Protein AF-A0A0K2U1P2-F1 (afdb_monomer)

Secondary structure (DSSP, 8-state):
----TT---HHHHHHHHHHHHHHHHHHHHHHHHHHHHHHIIIIIIHHH---TTS-HHHHHHHHHHHHHHHHHHHHHHHHHHH---HHHHHHHHHHHHHHHHHHHHHHHHHHHS---SS-TTSTHHHHHHGGGHHHHHHHHHHHHHHHHHHHHHHHHHHHHHHTTS----------------------HHHHHHHHHHHHHHHHHHHHHHIIIIIHHHHHHHHHHHHSSPPPHHHHHHHHHHHHHHHHHHHHHHHHHT--TTHHHHHHHHHHHHHHHHHHHHHHHHHHHHS--HHHHHHHHHHHHHHHHHHHHHHHHHHHHHHTT-S----S----------

Radius of gyration: 26.61 Å; Cα contacts (8 Å, |Δi|>4): 276; chains: 1; bounding box: 78×47×89 Å

Nearest PDB structures (foldseek):
  8wdf-assembly1_A  TM=3.004E-01  e=7.371E+00  Pseudomonas aeruginosa PAO1

Mean predicted aligned error: 13.09 Å

pLDDT: mean 72.76, std 15.82, range [27.06, 92.69]

Organism: Lepeophtheirus salmonis (NCBI:txid72036)

Sequence (341 aa):
MKKCCFCLTLINGVRSIGAILFTLTLTIFVFYLVFIEYVRLRVLENLYGIIPCSQPRIDIIIDSLFEYSLLANTLLLIVCTTGCTRWLLVPWLTIYALDILTLIAISMYLFIFPMPLISENRMEHSLLRGIGLIPLLLAVALTYCWMVVRALYTEMNESGTNDNAPSASMGPVSTNNNSPKICCPLKLRMGVQILGGILTIVSLNLLIAHYLKLDDVIADKYERLFGEKPAARIQVMISSSIVLCIFVNILVIFGGSGGRWRRALLLPWLIVYGFIIMGAIGAHQWFTTLCWVEEKVYGLVCLITGFLGLVLWTLVWLVAAEASEKPKLLIARNPLGFQRL

Structure (mmCIF, N/CA/C/O backbone):
data_AF-A0A0K2U1P2-F1
#
_entry.id   AF-A0A0K2U1P2-F1
#
loop_
_atom_site.group_PDB
_atom_site.id
_atom_site.type_symbol
_atom_site.label_atom_id
_atom_site.label_alt_id
_atom_site.label_comp_id
_atom_site.label_asym_id
_atom_site.label_entity_id
_atom_site.label_seq_id
_atom_site.pdbx_PDB_ins_code
_atom_site.Cartn_x
_atom_site.Cartn_y
_atom_site.Cartn_z
_atom_site.occupancy
_atom_site.B_iso_or_equiv
_atom_site.auth_seq_id
_atom_site.auth_comp_id
_atom_site.auth_asym_id
_atom_site.auth_atom_id
_atom_site.pdbx_PDB_model_num
ATOM 1 N N . MET A 1 1 ? 47.251 1.526 6.355 1.00 33.31 1 MET A N 1
ATOM 2 C CA . MET A 1 1 ? 45.905 1.819 5.809 1.00 33.31 1 MET A CA 1
ATOM 3 C C . MET A 1 1 ? 44.883 1.681 6.931 1.00 33.31 1 MET A C 1
ATOM 5 O O . MET A 1 1 ? 44.637 0.567 7.378 1.00 33.31 1 MET A O 1
ATOM 9 N N . LYS A 1 2 ? 44.346 2.795 7.449 1.00 27.06 2 LYS A N 1
ATOM 10 C CA . LYS A 1 2 ? 43.240 2.761 8.419 1.00 27.06 2 LYS A CA 1
ATOM 11 C C . LYS A 1 2 ? 41.989 2.299 7.668 1.00 27.06 2 LYS A C 1
ATOM 13 O O . LYS A 1 2 ? 41.510 3.005 6.789 1.00 27.06 2 LYS A O 1
ATOM 18 N N . LYS A 1 3 ? 41.508 1.090 7.961 1.00 28.39 3 LYS A N 1
ATOM 19 C CA . LYS A 1 3 ? 40.198 0.626 7.497 1.00 28.39 3 LYS A CA 1
ATOM 20 C C . LYS A 1 3 ? 39.153 1.519 8.171 1.00 28.39 3 LYS A C 1
ATOM 22 O O . LYS A 1 3 ? 38.962 1.404 9.378 1.00 28.39 3 LYS A O 1
ATOM 27 N N . CYS A 1 4 ? 38.509 2.413 7.423 1.00 33.31 4 CYS A N 1
ATOM 28 C CA . CYS A 1 4 ? 37.260 3.040 7.858 1.00 33.31 4 CYS A CA 1
ATOM 29 C C . CYS A 1 4 ? 36.180 1.950 7.912 1.00 33.31 4 CYS A C 1
ATOM 31 O O . CYS A 1 4 ? 35.404 1.768 6.977 1.00 33.31 4 CYS A O 1
ATOM 33 N N . CYS A 1 5 ? 36.181 1.158 8.983 1.00 32.28 5 CYS A N 1
ATOM 34 C CA . CYS A 1 5 ? 35.052 0.318 9.343 1.00 32.28 5 CYS A CA 1
ATOM 35 C C . CYS A 1 5 ? 33.889 1.248 9.728 1.00 32.28 5 CYS A C 1
ATOM 37 O O . CYS A 1 5 ? 34.094 2.163 10.516 1.00 32.28 5 CYS A O 1
ATOM 39 N N . PHE A 1 6 ? 32.693 0.992 9.189 1.00 34.53 6 PHE A N 1
ATOM 40 C CA . PHE A 1 6 ? 31.403 1.629 9.528 1.00 34.53 6 PHE A CA 1
ATOM 41 C C . PHE A 1 6 ? 30.951 2.916 8.816 1.00 34.53 6 PHE A C 1
ATOM 43 O O . PHE A 1 6 ? 29.940 3.486 9.220 1.00 34.53 6 PHE A O 1
ATOM 50 N N . CYS A 1 7 ? 31.528 3.322 7.682 1.00 40.62 7 CYS A N 1
ATOM 51 C CA . CYS A 1 7 ? 30.773 4.207 6.780 1.00 40.62 7 CYS A CA 1
ATOM 52 C C . CYS A 1 7 ? 29.726 3.371 6.030 1.00 40.62 7 CYS A C 1
ATOM 54 O O . CYS A 1 7 ? 29.990 2.825 4.958 1.00 40.62 7 CYS A O 1
ATOM 56 N N . LEU A 1 8 ? 28.544 3.214 6.631 1.00 49.75 8 LEU A N 1
ATOM 57 C CA . LEU A 1 8 ? 27.381 2.672 5.942 1.00 49.75 8 LEU A CA 1
ATOM 58 C C . LEU A 1 8 ? 27.134 3.563 4.713 1.00 49.75 8 LEU A C 1
ATOM 60 O O . LEU A 1 8 ? 26.886 4.756 4.855 1.00 49.75 8 LEU A O 1
ATOM 64 N N . THR A 1 9 ? 27.260 3.016 3.502 1.00 67.31 9 THR A N 1
ATOM 65 C CA . THR A 1 9 ? 26.982 3.782 2.2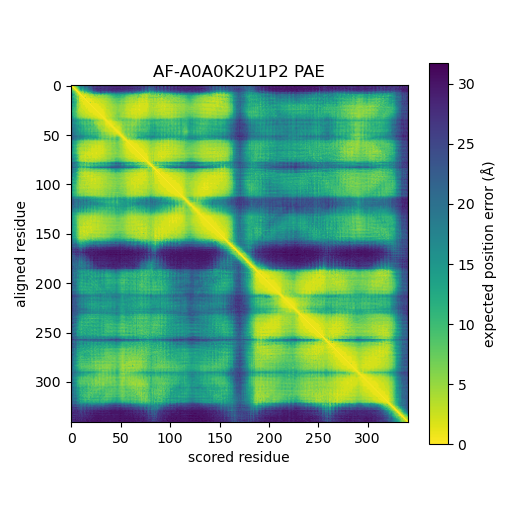76 1.00 67.31 9 THR A CA 1
ATOM 66 C C . THR A 1 9 ? 25.559 4.334 2.347 1.00 67.31 9 THR A C 1
ATOM 68 O O . THR A 1 9 ? 24.673 3.592 2.772 1.00 67.31 9 THR A O 1
ATOM 71 N N . LEU A 1 10 ? 25.319 5.571 1.904 1.00 67.31 10 LEU A N 1
ATOM 72 C CA . LEU A 1 10 ? 24.027 6.258 2.051 1.00 67.31 10 LEU A CA 1
ATOM 73 C C . LEU A 1 10 ? 22.833 5.405 1.570 1.00 67.31 10 LEU A C 1
ATOM 75 O O . LEU A 1 10 ? 21.817 5.323 2.250 1.00 67.31 10 LEU A O 1
ATOM 79 N N . ILE A 1 11 ? 23.014 4.640 0.488 1.00 69.88 11 ILE A N 1
ATOM 80 C CA . ILE A 1 11 ? 22.047 3.652 -0.030 1.00 69.88 11 ILE A CA 1
ATOM 81 C C . ILE A 1 11 ? 21.701 2.562 1.001 1.00 69.88 11 ILE A C 1
ATOM 83 O O . ILE A 1 11 ? 20.534 2.241 1.213 1.00 69.88 11 ILE A O 1
ATOM 87 N N . ASN A 1 12 ? 22.709 1.992 1.664 1.00 70.69 12 ASN A N 1
ATOM 88 C CA . ASN A 1 12 ? 22.506 0.990 2.712 1.00 70.69 12 ASN A CA 1
ATOM 89 C C . ASN A 1 12 ? 21.842 1.610 3.949 1.00 70.69 12 ASN A C 1
ATOM 91 O O . ASN A 1 12 ? 21.051 0.932 4.596 1.00 70.69 12 ASN A O 1
ATOM 95 N N . GLY A 1 13 ? 22.125 2.883 4.253 1.00 74.69 13 GLY A N 1
ATOM 96 C CA . GLY A 1 13 ? 21.445 3.638 5.312 1.00 74.69 13 GLY A CA 1
ATOM 97 C C . GLY A 1 13 ? 19.966 3.819 5.039 1.00 74.69 13 GLY A C 1
ATOM 98 O O . GLY A 1 13 ? 19.142 3.435 5.863 1.00 74.69 13 GLY A O 1
ATOM 99 N N . VAL A 1 14 ? 19.626 4.302 3.847 1.00 76.31 14 VAL A N 1
ATOM 100 C CA . VAL A 1 14 ? 18.237 4.470 3.411 1.00 76.31 14 VAL A CA 1
ATOM 101 C C . VAL A 1 14 ? 17.489 3.136 3.381 1.00 76.31 14 VAL A C 1
ATOM 103 O O . VAL A 1 14 ? 16.357 3.055 3.853 1.00 76.31 14 VAL A O 1
ATOM 106 N N . ARG A 1 15 ? 18.136 2.050 2.942 1.00 77.69 15 ARG A N 1
ATOM 107 C CA . ARG A 1 15 ? 17.532 0.712 2.982 1.00 77.69 15 ARG A CA 1
ATOM 108 C C . ARG A 1 15 ? 17.249 0.239 4.409 1.00 77.69 15 ARG A C 1
ATOM 110 O O . ARG A 1 15 ? 16.180 -0.307 4.665 1.00 77.69 15 ARG A O 1
ATOM 117 N N . SER A 1 16 ? 18.193 0.430 5.329 1.00 79.50 16 SER A N 1
ATOM 118 C CA . SER A 1 16 ? 18.000 0.070 6.738 1.00 79.50 16 SER A CA 1
ATOM 119 C C . SER A 1 16 ? 16.887 0.895 7.381 1.00 79.50 16 SER A C 1
ATOM 121 O O . SER A 1 16 ? 16.078 0.334 8.112 1.00 79.50 16 SER A O 1
ATOM 123 N N . ILE A 1 17 ? 16.798 2.192 7.059 1.00 83.81 17 ILE A N 1
ATOM 124 C CA . ILE A 1 17 ? 15.687 3.058 7.476 1.00 83.81 17 ILE A CA 1
ATOM 125 C C . ILE A 1 17 ? 14.359 2.475 6.981 1.00 83.81 17 ILE A C 1
ATOM 127 O O . ILE A 1 17 ? 13.463 2.258 7.790 1.00 83.81 17 ILE A O 1
ATOM 131 N N . GLY A 1 18 ? 14.257 2.131 5.693 1.00 82.12 18 GLY A N 1
ATOM 132 C CA . GLY A 1 18 ? 13.058 1.504 5.132 1.00 82.12 18 GLY A CA 1
ATOM 133 C C . GLY A 1 18 ? 12.685 0.183 5.805 1.00 82.12 18 GLY A C 1
ATOM 134 O O . GLY A 1 18 ? 11.520 -0.027 6.113 1.00 82.12 18 GLY A O 1
ATOM 135 N N . ALA A 1 19 ? 13.657 -0.686 6.096 1.00 81.25 19 ALA A N 1
ATOM 136 C CA . ALA A 1 19 ? 13.415 -1.966 6.771 1.00 81.25 19 ALA A CA 1
ATOM 137 C C . ALA A 1 19 ? 12.890 -1.790 8.201 1.00 81.25 19 ALA A C 1
ATOM 139 O O . ALA A 1 19 ? 11.922 -2.441 8.603 1.00 81.25 19 ALA A O 1
ATOM 140 N N . ILE A 1 20 ? 13.536 -0.907 8.967 1.00 83.75 20 ILE A N 1
ATOM 141 C CA . ILE A 1 20 ? 13.176 -0.629 10.358 1.00 83.75 20 ILE A CA 1
ATOM 142 C C . ILE A 1 20 ? 11.790 0.004 10.407 1.00 83.75 20 ILE A C 1
ATOM 144 O O . ILE A 1 20 ? 10.934 -0.472 11.149 1.00 83.75 20 ILE A O 1
ATOM 148 N N . LEU A 1 21 ? 11.552 1.029 9.587 1.00 87.06 21 LEU A N 1
ATOM 149 C CA . LEU A 1 21 ? 10.268 1.716 9.549 1.00 87.06 21 LEU A CA 1
ATOM 150 C C . LEU A 1 21 ? 9.154 0.814 9.021 1.00 87.06 21 LEU A C 1
ATOM 152 O O . LEU A 1 21 ? 8.089 0.806 9.617 1.00 87.06 21 LEU A O 1
ATOM 156 N N . PHE A 1 22 ? 9.400 -0.025 8.008 1.00 86.00 22 PHE A N 1
ATOM 157 C CA . PHE A 1 22 ? 8.422 -1.024 7.567 1.00 86.00 22 PHE A CA 1
ATOM 158 C C . PHE A 1 22 ? 8.000 -1.938 8.720 1.00 86.00 22 PHE A C 1
ATOM 160 O O . PHE A 1 22 ? 6.813 -2.102 8.987 1.00 86.00 22 PHE A O 1
ATOM 167 N N . THR A 1 23 ? 8.979 -2.507 9.426 1.00 81.88 23 THR A N 1
ATOM 168 C CA . THR A 1 23 ? 8.727 -3.450 10.523 1.00 81.88 23 THR A CA 1
ATOM 169 C C . THR A 1 23 ? 8.000 -2.766 11.679 1.00 81.88 23 THR A C 1
ATOM 171 O O . THR A 1 23 ? 7.050 -3.324 12.229 1.00 81.88 23 THR A O 1
ATOM 174 N N . LEU A 1 24 ? 8.412 -1.544 12.024 1.00 85.06 24 LEU A N 1
ATOM 175 C CA . LEU A 1 24 ? 7.789 -0.742 13.071 1.00 85.06 24 LEU A CA 1
ATOM 176 C C . LEU A 1 24 ? 6.343 -0.388 12.707 1.00 85.06 24 LEU A C 1
ATOM 178 O O . LEU A 1 24 ? 5.440 -0.677 13.486 1.00 85.06 24 LEU A O 1
ATOM 182 N N . THR A 1 25 ? 6.113 0.179 11.520 1.00 87.31 25 THR A N 1
ATOM 183 C CA . THR A 1 25 ? 4.780 0.554 11.033 1.00 87.31 25 THR A CA 1
ATOM 184 C C . THR A 1 25 ? 3.868 -0.666 10.955 1.00 87.31 25 THR A C 1
ATOM 186 O O . THR A 1 25 ? 2.740 -0.590 11.427 1.00 87.31 25 THR A O 1
ATOM 189 N N . LEU A 1 26 ? 4.351 -1.810 10.455 1.00 84.81 26 LEU A N 1
ATOM 190 C CA . LEU A 1 26 ? 3.562 -3.043 10.385 1.00 84.81 26 LEU A CA 1
ATOM 191 C C . LEU A 1 26 ? 3.183 -3.546 11.777 1.00 84.81 26 LEU A C 1
ATOM 193 O O . LEU A 1 26 ? 2.034 -3.906 12.010 1.00 84.81 26 LEU A O 1
ATOM 197 N N . THR A 1 27 ? 4.136 -3.544 12.709 1.00 81.69 27 THR A N 1
ATOM 198 C CA . THR A 1 27 ? 3.895 -3.993 14.086 1.00 81.69 27 THR A CA 1
ATOM 199 C C . THR A 1 27 ? 2.876 -3.095 14.779 1.00 81.69 27 THR A C 1
ATOM 201 O O . THR A 1 27 ? 1.941 -3.601 15.394 1.00 81.69 27 THR A O 1
ATOM 204 N N . ILE A 1 28 ? 3.021 -1.771 14.650 1.00 84.62 28 ILE A N 1
ATOM 205 C CA . ILE A 1 28 ? 2.074 -0.808 15.224 1.00 84.62 28 ILE A CA 1
ATOM 206 C C . ILE A 1 28 ? 0.705 -0.952 14.562 1.00 84.62 28 ILE A C 1
ATOM 208 O O . ILE A 1 28 ? -0.292 -0.914 15.268 1.00 84.62 28 ILE A O 1
ATOM 212 N N . PHE A 1 29 ? 0.638 -1.161 13.247 1.00 84.88 29 PHE A N 1
ATOM 213 C CA . PHE A 1 29 ? -0.626 -1.313 12.535 1.00 84.88 29 PHE A CA 1
ATOM 214 C C . PHE A 1 29 ? -1.366 -2.599 12.922 1.00 84.88 29 PHE A C 1
ATOM 216 O O . PHE A 1 29 ? -2.556 -2.565 13.214 1.00 84.88 29 PHE A O 1
ATOM 223 N N . VAL A 1 30 ? -0.663 -3.732 13.019 1.00 80.75 30 VAL A N 1
ATOM 224 C CA . VAL A 1 30 ? -1.249 -4.988 13.517 1.00 80.75 30 VAL A CA 1
ATOM 225 C C . VAL A 1 30 ? -1.693 -4.832 14.970 1.00 80.75 30 VAL A C 1
ATOM 227 O O . VAL A 1 30 ? -2.793 -5.252 15.325 1.00 80.75 30 VAL A O 1
ATOM 230 N N . PHE A 1 31 ? -0.871 -4.198 15.810 1.00 81.50 31 PHE A N 1
ATOM 231 C CA . PHE A 1 31 ? -1.239 -3.913 17.194 1.00 81.50 31 PHE A CA 1
ATOM 232 C C . PHE A 1 31 ? -2.474 -3.009 17.267 1.00 81.50 31 PHE A C 1
ATOM 234 O O . PHE A 1 31 ? -3.385 -3.298 18.034 1.00 81.50 31 PHE A O 1
ATOM 241 N N . TYR A 1 32 ? -2.537 -1.963 16.442 1.00 81.75 32 TYR A N 1
ATOM 242 C CA . TYR A 1 32 ? -3.692 -1.083 16.303 1.00 81.75 32 TYR A CA 1
ATOM 243 C C . TYR A 1 32 ? -4.936 -1.896 15.939 1.00 81.75 32 TYR A C 1
ATOM 245 O O . TYR A 1 32 ? -5.887 -1.877 16.706 1.00 81.75 32 TYR A O 1
ATOM 253 N N . LEU A 1 33 ? -4.911 -2.695 14.870 1.00 75.81 33 LEU A N 1
ATOM 254 C CA . LEU A 1 33 ? -6.071 -3.487 14.447 1.00 75.81 33 LEU A CA 1
ATOM 255 C C . LEU A 1 33 ? -6.553 -4.473 15.523 1.00 75.81 33 LEU A C 1
ATOM 257 O O . LEU A 1 33 ? -7.755 -4.619 15.717 1.00 75.81 33 LEU A O 1
ATOM 261 N N . VAL A 1 34 ? -5.635 -5.131 16.238 1.00 75.12 34 VAL A N 1
ATOM 262 C CA . VAL A 1 34 ? -5.984 -6.150 17.244 1.00 75.12 34 VAL A CA 1
ATOM 263 C C . VAL A 1 34 ? -6.433 -5.529 18.570 1.00 75.12 34 VAL A C 1
ATOM 265 O O . VAL A 1 34 ? -7.406 -5.978 19.172 1.00 75.12 34 VAL A O 1
ATOM 268 N N . PHE A 1 35 ? -5.731 -4.507 19.061 1.00 74.69 35 PHE A N 1
ATOM 269 C CA . PHE A 1 35 ? -5.983 -3.941 20.389 1.00 74.69 35 PHE A CA 1
ATOM 270 C C . PHE A 1 35 ? -6.984 -2.792 20.381 1.00 74.69 35 PHE A C 1
ATOM 272 O O . PHE A 1 35 ? -7.542 -2.484 21.438 1.00 74.69 35 PHE A O 1
ATOM 279 N N . ILE A 1 36 ? -7.251 -2.156 19.235 1.00 72.62 36 ILE A N 1
ATOM 280 C CA . ILE A 1 36 ? -8.170 -1.018 19.211 1.00 72.62 36 ILE A CA 1
ATOM 281 C C . ILE A 1 36 ? -9.593 -1.418 19.569 1.00 72.62 36 ILE A C 1
ATOM 283 O O . ILE A 1 36 ? -10.278 -0.643 20.226 1.00 72.62 36 ILE A O 1
ATOM 287 N N . GLU A 1 37 ? -10.034 -2.623 19.217 1.00 66.38 37 GLU A N 1
ATOM 288 C CA . GLU A 1 37 ? -11.353 -3.104 19.625 1.00 66.38 37 GLU A CA 1
ATOM 289 C C . GLU A 1 37 ? -11.425 -3.328 21.132 1.00 66.38 37 GLU A C 1
ATOM 291 O O . GLU A 1 37 ? -12.390 -2.912 21.773 1.00 66.38 37 GLU A O 1
ATOM 296 N N . TYR A 1 38 ? -10.364 -3.884 21.725 1.00 72.00 38 TYR A N 1
ATOM 297 C CA . TYR A 1 38 ? -10.281 -4.026 23.174 1.00 72.00 38 TYR A CA 1
ATOM 298 C C . TYR A 1 38 ? -10.358 -2.662 23.869 1.00 72.00 38 TYR A C 1
ATOM 300 O O . TYR A 1 38 ? -11.123 -2.498 24.818 1.00 72.00 38 TYR A O 1
ATOM 308 N N . VAL A 1 39 ? -9.619 -1.663 23.375 1.00 69.88 39 VAL A N 1
ATOM 309 C CA . VAL A 1 39 ? -9.663 -0.292 23.906 1.00 69.88 39 VAL A CA 1
ATOM 310 C C . VAL A 1 39 ? -11.027 0.361 23.655 1.00 69.88 39 VAL A C 1
ATOM 312 O O . VAL A 1 39 ? -11.564 0.994 24.559 1.00 69.88 39 VAL A O 1
ATOM 315 N N . ARG A 1 40 ? -11.641 0.180 22.481 1.00 70.88 40 ARG A N 1
ATOM 316 C CA . ARG A 1 40 ? -12.971 0.731 22.170 1.00 70.88 40 ARG A CA 1
ATOM 317 C C . ARG A 1 40 ? -14.039 0.207 23.113 1.00 70.88 40 ARG A C 1
ATOM 319 O O . ARG A 1 40 ? -14.726 1.003 23.739 1.00 70.88 40 ARG A O 1
ATOM 326 N N . LEU A 1 41 ? -14.126 -1.108 23.262 1.00 71.31 41 LEU A N 1
ATOM 327 C CA . LEU A 1 41 ? -15.138 -1.742 24.101 1.00 71.31 41 LEU A CA 1
ATOM 328 C C . LEU A 1 41 ? -14.890 -1.454 25.589 1.00 71.31 41 LEU A C 1
ATOM 330 O O . LEU A 1 41 ? -15.808 -1.135 26.338 1.00 71.31 41 LEU A O 1
ATOM 334 N N . ARG A 1 42 ? -13.637 -1.542 26.057 1.00 72.88 42 ARG A N 1
ATOM 335 C CA . ARG A 1 42 ? -13.328 -1.400 27.492 1.00 72.88 42 ARG A CA 1
ATOM 336 C C . ARG A 1 42 ? -13.239 0.040 27.970 1.00 72.88 42 ARG A C 1
ATOM 338 O O . ARG A 1 42 ? -13.559 0.281 29.129 1.00 72.88 42 ARG A O 1
ATOM 345 N N . VAL A 1 43 ? -12.744 0.951 27.138 1.00 70.06 43 VAL A N 1
ATOM 346 C CA . VAL A 1 43 ? -12.440 2.334 27.526 1.00 70.06 43 VAL A CA 1
ATOM 347 C C . VAL A 1 43 ? -13.476 3.276 26.931 1.00 70.06 43 VAL A C 1
ATOM 349 O O . VAL A 1 43 ? -14.172 3.950 27.678 1.00 70.06 43 VAL A O 1
ATOM 352 N N . LEU A 1 44 ? -13.622 3.314 25.606 1.00 69.44 44 LEU A N 1
ATOM 353 C CA . LEU A 1 44 ? -14.498 4.293 24.948 1.00 69.44 44 LEU A CA 1
ATOM 354 C C . LEU A 1 44 ? -15.979 4.059 25.267 1.00 69.44 44 LEU A C 1
ATOM 356 O O . LEU A 1 44 ? -16.670 4.999 25.654 1.00 69.44 44 LEU A O 1
ATOM 360 N N . GLU A 1 45 ? -16.446 2.819 25.186 1.00 75.88 45 GLU A N 1
ATOM 361 C CA . GLU A 1 45 ? -17.841 2.491 25.474 1.00 75.88 45 GLU A CA 1
ATOM 362 C C . GLU A 1 45 ? -18.123 2.518 26.982 1.00 75.88 45 GLU A C 1
ATOM 364 O O . GLU A 1 45 ? -18.968 3.288 27.433 1.00 75.88 45 GLU A O 1
ATOM 369 N N . ASN A 1 46 ? -17.371 1.757 27.786 1.00 75.94 46 ASN A N 1
ATOM 370 C CA . ASN A 1 46 ? -17.675 1.643 29.219 1.00 75.94 46 ASN A CA 1
ATOM 371 C C . ASN A 1 46 ? -17.372 2.907 30.040 1.00 75.94 46 ASN A C 1
ATOM 373 O O . ASN A 1 46 ? -18.052 3.133 31.038 1.00 75.94 46 ASN A O 1
ATOM 377 N N . LEU A 1 47 ? -16.350 3.702 29.689 1.00 74.12 47 LEU A N 1
ATOM 378 C CA . LEU A 1 47 ? -15.988 4.899 30.469 1.00 74.12 47 LEU A CA 1
ATOM 379 C C . LEU A 1 47 ? -16.570 6.187 29.888 1.00 74.12 47 LEU A C 1
ATOM 381 O O . LEU A 1 47 ? -16.870 7.100 30.654 1.00 74.12 47 LEU A O 1
ATOM 385 N N . TYR A 1 48 ? -16.734 6.277 28.564 1.00 69.75 48 TYR A N 1
ATOM 386 C CA . TYR A 1 48 ? -17.169 7.513 27.902 1.00 69.75 48 TYR A CA 1
ATOM 387 C C . TYR A 1 48 ? -18.529 7.401 27.204 1.00 69.75 48 TYR A C 1
ATOM 389 O O . TYR A 1 48 ? -19.016 8.401 26.681 1.00 69.75 48 TYR A O 1
ATOM 397 N N . GLY A 1 49 ? -19.153 6.217 27.179 1.00 74.31 49 GLY A N 1
ATOM 398 C CA . GLY A 1 49 ? -20.416 5.992 26.467 1.00 74.31 49 GLY A CA 1
ATOM 399 C C . GLY A 1 49 ? -20.298 6.173 24.951 1.00 74.31 49 GLY A C 1
ATOM 400 O O . GLY A 1 49 ? -21.307 6.335 24.265 1.00 74.31 49 GLY A O 1
ATOM 401 N N . ILE A 1 50 ? -19.074 6.189 24.415 1.00 71.38 50 ILE A N 1
ATOM 402 C CA . ILE A 1 50 ? -18.824 6.356 22.987 1.00 71.38 50 ILE A CA 1
ATOM 403 C C . ILE A 1 50 ? -18.992 4.989 22.338 1.00 71.38 50 ILE A C 1
ATOM 405 O O . ILE A 1 50 ? -18.144 4.109 22.479 1.00 71.38 50 ILE A O 1
ATOM 409 N N . ILE A 1 51 ? -20.096 4.832 21.612 1.00 73.62 51 ILE A N 1
ATOM 410 C CA . ILE A 1 51 ? -20.414 3.596 20.901 1.00 73.62 51 ILE A CA 1
ATOM 411 C C . ILE A 1 51 ? -19.312 3.336 19.854 1.00 73.62 51 ILE A C 1
ATOM 413 O O . ILE A 1 51 ? -18.937 4.272 19.121 1.00 73.62 51 ILE A O 1
ATOM 417 N N . PRO A 1 52 ? -18.782 2.100 19.762 1.00 65.31 52 PRO A N 1
ATOM 418 C CA . PRO A 1 52 ? -17.865 1.712 18.697 1.00 65.31 52 PRO A CA 1
ATOM 419 C C . PRO A 1 52 ? -18.421 2.114 17.323 1.00 65.31 52 PRO A C 1
ATOM 421 O O . PRO A 1 52 ? -19.623 2.034 17.086 1.00 65.31 52 PRO A O 1
ATOM 424 N N . CYS A 1 53 ? -17.547 2.565 16.419 1.00 68.12 53 CYS A N 1
ATOM 425 C CA . CYS A 1 53 ? -17.904 2.986 15.052 1.00 68.12 53 CYS A CA 1
ATOM 426 C C . CYS A 1 53 ? -18.690 4.304 14.924 1.00 68.12 53 CYS A C 1
ATOM 428 O O . CYS A 1 53 ? -19.152 4.645 13.838 1.00 68.12 53 CYS A O 1
ATOM 430 N N . SER A 1 54 ? -18.782 5.105 15.987 1.00 68.69 54 SER A N 1
ATOM 431 C CA . SER A 1 54 ? -19.355 6.460 15.915 1.00 68.69 54 SER A CA 1
ATOM 432 C C . SER A 1 54 ? -18.484 7.474 15.150 1.00 68.69 54 SER A C 1
ATOM 434 O O . SER A 1 54 ? -18.983 8.523 14.741 1.00 68.69 54 SER A O 1
ATOM 436 N N . GLN A 1 55 ? -17.195 7.181 14.921 1.00 66.31 55 GLN A N 1
ATOM 437 C CA . GLN A 1 55 ? -16.236 8.097 14.278 1.00 66.31 55 GLN A CA 1
ATOM 438 C C . GLN A 1 55 ? -15.442 7.450 13.121 1.00 66.31 55 GLN A C 1
ATOM 440 O O . GLN A 1 55 ? -14.210 7.466 13.130 1.00 66.31 55 GLN A O 1
ATOM 445 N N . PRO A 1 56 ? -16.111 6.950 12.064 1.00 70.69 56 PRO A N 1
ATOM 446 C CA . PRO A 1 56 ? -15.460 6.198 10.983 1.00 70.69 56 PRO A CA 1
ATOM 447 C C . PRO A 1 56 ? -14.410 7.013 10.212 1.00 70.69 56 PRO A C 1
ATOM 449 O O . PRO A 1 56 ? -13.492 6.460 9.623 1.00 70.69 56 PRO A O 1
ATOM 452 N N . ARG A 1 57 ? -14.510 8.349 10.217 1.00 77.44 57 ARG A N 1
ATOM 453 C CA . ARG A 1 57 ? -13.583 9.220 9.476 1.00 77.44 57 ARG A CA 1
ATOM 454 C C . ARG A 1 57 ? -12.177 9.250 10.069 1.00 77.44 57 ARG A C 1
ATOM 456 O O . ARG A 1 57 ? -11.220 9.354 9.312 1.00 77.44 57 ARG A O 1
ATOM 463 N N . ILE A 1 58 ? -12.056 9.200 11.395 1.00 74.69 58 ILE A N 1
ATOM 464 C CA . ILE A 1 58 ? -10.745 9.222 12.058 1.00 74.69 58 ILE A CA 1
ATOM 465 C C . ILE A 1 58 ? -10.022 7.905 11.781 1.00 74.69 58 ILE A C 1
ATOM 467 O O . ILE A 1 58 ? -8.842 7.919 11.445 1.00 74.69 58 ILE A O 1
ATOM 471 N N . ASP A 1 59 ? -10.762 6.800 11.822 1.00 74.12 59 ASP A N 1
ATOM 472 C CA . ASP A 1 59 ? -10.252 5.467 11.508 1.00 74.12 59 ASP A CA 1
ATOM 473 C C . ASP A 1 59 ? -9.739 5.386 10.076 1.00 74.12 59 ASP A C 1
ATOM 475 O O . 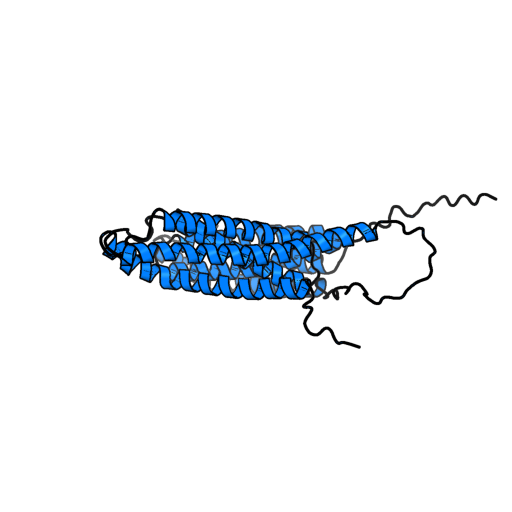ASP A 1 59 ? -8.589 5.021 9.874 1.00 74.12 59 ASP A O 1
ATOM 479 N N . ILE A 1 60 ? -10.521 5.859 9.098 1.00 79.62 60 ILE A N 1
ATOM 480 C CA . ILE A 1 60 ? -10.090 5.906 7.692 1.00 79.62 60 ILE A CA 1
ATOM 481 C C . ILE A 1 60 ? -8.783 6.692 7.532 1.00 79.62 60 ILE A C 1
ATOM 483 O O . ILE A 1 60 ? -7.914 6.285 6.762 1.00 79.62 60 ILE A O 1
ATOM 487 N N . ILE A 1 61 ? -8.634 7.829 8.222 1.00 81.44 61 ILE A N 1
ATOM 488 C CA . ILE A 1 61 ? -7.420 8.653 8.129 1.00 81.44 61 ILE A CA 1
ATOM 489 C C . ILE A 1 61 ? -6.221 7.910 8.723 1.00 81.44 61 ILE A C 1
ATOM 491 O O . ILE A 1 61 ? -5.156 7.895 8.109 1.00 81.44 61 ILE A O 1
ATOM 495 N N . ILE A 1 62 ? -6.387 7.301 9.899 1.00 82.44 62 ILE A N 1
ATOM 496 C CA . ILE A 1 62 ? -5.319 6.561 10.580 1.00 82.44 62 ILE A CA 1
ATOM 497 C C . ILE A 1 62 ? -4.915 5.329 9.764 1.00 82.44 62 ILE A C 1
ATOM 499 O O . ILE A 1 62 ? -3.724 5.140 9.520 1.00 82.44 62 ILE A O 1
ATOM 503 N N . ASP A 1 63 ? -5.888 4.547 9.294 1.00 81.19 63 ASP A N 1
ATOM 504 C CA . ASP A 1 63 ? -5.668 3.385 8.430 1.00 81.19 63 ASP A CA 1
ATOM 505 C C . ASP A 1 63 ? -4.912 3.802 7.169 1.00 81.19 63 ASP A C 1
ATOM 507 O O . ASP A 1 63 ? -3.823 3.296 6.906 1.00 81.19 63 ASP A O 1
ATOM 511 N N . SER A 1 64 ? -5.396 4.839 6.475 1.00 83.69 64 SER A N 1
ATOM 512 C CA . SER A 1 64 ? -4.737 5.365 5.276 1.00 83.69 64 SER A CA 1
ATOM 513 C C . SER A 1 64 ? -3.280 5.745 5.544 1.00 83.69 64 SER A C 1
ATOM 515 O O . SER A 1 64 ? -2.409 5.414 4.743 1.00 83.69 64 SER A O 1
ATOM 517 N N . LEU A 1 65 ? -2.986 6.423 6.661 1.00 85.56 65 LEU A N 1
ATOM 518 C CA . LEU A 1 65 ? -1.611 6.784 7.020 1.00 85.56 65 LEU A CA 1
ATOM 519 C C . LEU A 1 65 ? -0.735 5.537 7.194 1.00 85.56 65 LEU A C 1
ATOM 521 O O . LEU A 1 65 ? 0.335 5.461 6.595 1.00 85.56 65 LEU A O 1
ATOM 525 N N . PHE A 1 66 ? -1.199 4.525 7.932 1.00 86.50 66 PHE A N 1
ATOM 526 C CA . PHE A 1 66 ? -0.452 3.274 8.085 1.00 86.50 66 PHE A CA 1
ATOM 527 C C . PHE A 1 66 ? -0.226 2.561 6.751 1.00 86.50 66 PHE A C 1
ATOM 529 O O . PHE A 1 66 ? 0.893 2.121 6.470 1.00 86.50 66 PHE A O 1
ATOM 536 N N . GLU A 1 67 ? -1.258 2.470 5.916 1.00 82.50 67 GLU A N 1
ATOM 537 C CA . GLU A 1 67 ? -1.186 1.823 4.611 1.00 82.50 67 GLU A CA 1
ATOM 538 C C . GLU A 1 67 ? -0.187 2.523 3.684 1.00 82.50 67 GLU A C 1
ATOM 540 O O . GLU A 1 67 ? 0.708 1.886 3.120 1.00 82.50 67 GLU A O 1
ATOM 545 N N . TYR A 1 68 ? -0.283 3.848 3.558 1.00 85.06 68 TYR A N 1
ATOM 546 C CA . TYR A 1 68 ? 0.638 4.619 2.732 1.00 85.06 68 TYR A CA 1
ATOM 547 C C . TYR A 1 68 ? 2.071 4.549 3.276 1.00 85.06 68 TYR A C 1
ATOM 549 O O . TYR A 1 68 ? 3.005 4.393 2.487 1.00 85.06 68 TYR A O 1
ATOM 557 N N . SER A 1 69 ? 2.283 4.561 4.594 1.00 88.38 69 SER A N 1
ATOM 558 C CA . SER A 1 69 ? 3.627 4.446 5.178 1.00 88.38 69 SER A CA 1
ATOM 559 C C . SER A 1 69 ? 4.235 3.055 4.973 1.00 88.38 69 SER A C 1
ATOM 561 O O . SER A 1 69 ? 5.409 2.939 4.607 1.00 88.38 69 SER A O 1
ATOM 563 N N . LEU A 1 70 ? 3.446 1.983 5.088 1.00 85.81 70 LEU A N 1
ATOM 564 C CA . LEU A 1 70 ? 3.866 0.632 4.695 1.00 85.81 70 LEU A CA 1
ATOM 565 C C . LEU A 1 70 ? 4.236 0.570 3.210 1.00 85.81 70 LEU A C 1
ATOM 567 O O . LEU A 1 70 ? 5.252 -0.033 2.847 1.00 85.81 70 LEU A O 1
ATOM 571 N N . LEU A 1 71 ? 3.458 1.237 2.357 1.00 82.56 71 LEU A N 1
ATOM 572 C CA . LEU A 1 71 ? 3.683 1.274 0.916 1.00 82.56 71 LEU A CA 1
ATOM 573 C C . LEU A 1 71 ? 4.992 1.972 0.579 1.00 82.56 71 LEU A C 1
ATOM 575 O O . LEU A 1 71 ? 5.839 1.417 -0.120 1.00 82.56 71 LEU A O 1
ATOM 579 N N . ALA A 1 72 ? 5.171 3.167 1.132 1.00 84.81 72 ALA A N 1
ATOM 580 C CA . ALA A 1 72 ? 6.373 3.963 1.006 1.00 84.81 72 ALA A CA 1
ATOM 581 C C . ALA A 1 72 ? 7.605 3.163 1.435 1.00 84.81 72 ALA A C 1
ATOM 583 O O . ALA A 1 72 ? 8.589 3.106 0.698 1.00 84.81 72 ALA A O 1
ATOM 584 N N . ASN A 1 73 ? 7.567 2.518 2.603 1.00 85.38 73 ASN A N 1
ATOM 585 C CA . ASN A 1 73 ? 8.706 1.745 3.094 1.00 85.38 73 ASN A CA 1
ATOM 586 C C . ASN A 1 73 ? 8.998 0.513 2.235 1.00 85.38 73 ASN A C 1
ATOM 588 O O . ASN A 1 73 ? 10.161 0.188 1.998 1.00 85.38 73 ASN A O 1
ATOM 592 N N . THR A 1 74 ? 7.958 -0.145 1.721 1.00 79.69 74 THR A N 1
ATOM 593 C CA . THR A 1 74 ? 8.111 -1.268 0.789 1.00 79.69 74 THR A CA 1
ATOM 594 C C . THR A 1 74 ? 8.773 -0.813 -0.509 1.00 79.69 74 THR A C 1
ATOM 596 O O . THR A 1 74 ? 9.703 -1.462 -0.994 1.00 79.69 74 THR A O 1
ATOM 599 N N . LEU A 1 75 ? 8.355 0.339 -1.044 1.00 76.25 75 LEU A N 1
ATOM 600 C CA . LEU A 1 75 ? 9.005 0.962 -2.193 1.00 76.25 75 LEU A CA 1
ATOM 601 C C . LEU A 1 75 ? 10.476 1.243 -1.878 1.00 76.25 75 LEU A C 1
ATOM 603 O O . LEU A 1 75 ? 11.341 0.818 -2.636 1.00 76.25 75 LEU A O 1
ATOM 607 N N . LEU A 1 76 ? 10.786 1.852 -0.733 1.00 76.56 76 LEU A N 1
ATOM 608 C CA . LEU A 1 76 ? 12.165 2.147 -0.333 1.00 76.56 76 LEU A CA 1
ATOM 609 C C . LEU A 1 76 ? 13.044 0.882 -0.279 1.00 76.56 76 LEU A C 1
ATOM 611 O O . LEU A 1 76 ? 14.176 0.880 -0.770 1.00 76.56 76 LEU A O 1
ATOM 615 N N . LEU A 1 77 ? 12.503 -0.219 0.252 1.00 78.31 77 LEU A N 1
ATOM 616 C CA . LEU A 1 77 ? 13.171 -1.520 0.319 1.00 78.31 77 LEU A CA 1
ATOM 617 C C . LEU A 1 77 ? 13.479 -2.104 -1.065 1.00 78.31 77 LEU A C 1
ATOM 619 O O . LEU A 1 77 ? 14.598 -2.559 -1.306 1.00 78.31 77 LEU A O 1
ATOM 623 N N . ILE A 1 78 ? 12.509 -2.079 -1.981 1.00 68.19 78 ILE A N 1
ATOM 624 C CA . ILE A 1 78 ? 12.643 -2.658 -3.326 1.00 68.19 78 ILE A CA 1
ATOM 625 C C . ILE A 1 78 ? 13.551 -1.790 -4.206 1.00 68.19 78 ILE A C 1
ATOM 627 O O . ILE A 1 78 ? 14.427 -2.295 -4.914 1.00 68.19 78 ILE A O 1
ATOM 631 N N . VAL A 1 79 ? 13.392 -0.473 -4.128 1.00 62.12 79 VAL A N 1
ATOM 632 C CA . VAL A 1 79 ? 14.067 0.513 -4.981 1.00 62.12 79 VAL A CA 1
ATOM 633 C C . VAL A 1 79 ? 15.572 0.552 -4.711 1.00 62.12 79 VAL A C 1
ATOM 635 O O . VAL A 1 79 ? 16.371 0.656 -5.642 1.00 62.12 79 VAL A O 1
ATOM 638 N N . CYS A 1 80 ? 15.998 0.368 -3.458 1.00 59.00 80 CYS A N 1
ATOM 639 C CA . CYS A 1 80 ? 17.420 0.279 -3.118 1.00 59.00 80 CYS A CA 1
ATOM 640 C C . CYS A 1 80 ? 18.094 -1.038 -3.557 1.00 59.00 80 CYS A C 1
ATOM 642 O O . CYS A 1 80 ? 19.317 -1.135 -3.467 1.00 59.00 80 CYS A O 1
ATOM 644 N N . THR A 1 81 ? 17.346 -2.046 -4.028 1.00 58.75 81 THR A N 1
ATOM 645 C CA . THR A 1 81 ? 17.927 -3.327 -4.490 1.00 58.75 81 THR A CA 1
ATOM 646 C C . THR A 1 81 ? 18.130 -3.416 -6.000 1.00 58.75 81 THR A C 1
ATOM 648 O O . THR A 1 81 ? 18.994 -4.169 -6.445 1.00 58.75 81 THR A O 1
ATOM 651 N N . THR A 1 82 ? 17.368 -2.659 -6.794 1.00 53.97 82 THR A N 1
ATOM 652 C CA . THR A 1 82 ? 17.263 -2.875 -8.252 1.00 53.97 82 THR A CA 1
ATOM 653 C C . THR A 1 82 ? 17.698 -1.688 -9.113 1.00 53.97 82 THR A C 1
ATOM 655 O O . THR A 1 82 ? 17.769 -1.820 -10.332 1.00 53.97 82 THR A O 1
ATOM 658 N N . GLY A 1 83 ? 18.059 -0.562 -8.496 1.00 53.09 83 GLY A N 1
ATOM 659 C CA . GLY A 1 83 ? 18.403 0.680 -9.184 1.00 53.09 83 GLY A CA 1
ATOM 660 C C . GLY A 1 83 ? 17.527 1.801 -8.647 1.00 53.09 83 GLY A C 1
ATOM 661 O O . GLY A 1 83 ? 16.324 1.849 -8.894 1.00 53.09 83 GLY A O 1
ATOM 662 N N . CYS A 1 84 ? 18.126 2.681 -7.853 1.00 57.47 84 CYS A N 1
ATOM 663 C CA . CYS A 1 84 ? 17.392 3.731 -7.169 1.00 57.47 84 CYS A CA 1
ATOM 664 C C . CYS A 1 84 ? 17.094 4.855 -8.171 1.00 57.47 84 CYS A C 1
ATOM 666 O O . CYS A 1 84 ? 18.011 5.545 -8.611 1.00 57.47 84 CYS A O 1
ATOM 668 N N . THR A 1 85 ? 15.829 5.027 -8.566 1.00 64.69 85 THR A N 1
ATOM 669 C CA . THR A 1 85 ? 15.420 6.209 -9.336 1.00 64.69 85 THR A CA 1
ATOM 670 C C . THR A 1 85 ? 14.863 7.252 -8.380 1.00 64.69 85 THR A C 1
ATOM 672 O O . THR A 1 85 ? 14.063 6.940 -7.495 1.00 64.69 85 THR A O 1
ATOM 675 N N . ARG A 1 86 ? 15.261 8.515 -8.568 1.00 68.56 86 ARG A N 1
ATOM 676 C CA . ARG A 1 86 ? 14.836 9.636 -7.711 1.00 68.56 86 ARG A CA 1
ATOM 677 C C . ARG A 1 86 ? 13.315 9.711 -7.535 1.00 68.56 86 ARG A C 1
ATOM 679 O O . ARG A 1 86 ? 12.824 10.018 -6.457 1.00 68.56 86 ARG A O 1
ATOM 686 N N . TRP A 1 87 ? 12.564 9.373 -8.582 1.00 69.56 87 TRP A N 1
ATOM 687 C CA . TRP A 1 87 ? 11.103 9.445 -8.609 1.00 69.56 87 TRP A CA 1
ATOM 688 C C . TRP A 1 87 ? 10.431 8.489 -7.630 1.00 69.56 87 TRP A C 1
ATOM 690 O O . TRP A 1 87 ? 9.342 8.780 -7.149 1.00 69.56 87 TRP A O 1
ATOM 700 N N . LEU A 1 88 ? 11.090 7.384 -7.290 1.00 71.31 88 LEU A N 1
ATOM 701 C CA . LEU A 1 88 ? 10.564 6.400 -6.349 1.00 71.31 88 LEU A CA 1
ATOM 702 C C . LEU A 1 88 ? 10.816 6.786 -4.883 1.00 71.31 88 LEU A C 1
ATOM 704 O O . LEU A 1 88 ? 10.163 6.244 -3.997 1.00 71.31 88 LEU A O 1
ATOM 708 N N . LEU A 1 89 ? 11.710 7.748 -4.624 1.00 75.38 89 LEU A N 1
ATOM 709 C CA . LEU A 1 89 ? 11.932 8.325 -3.292 1.00 75.38 89 LEU A CA 1
ATOM 710 C C . LEU A 1 89 ? 10.907 9.419 -2.954 1.00 75.38 89 LEU A C 1
ATOM 712 O O . LEU A 1 89 ? 10.664 9.681 -1.778 1.00 75.38 89 LEU A O 1
ATOM 716 N N . VAL A 1 90 ? 10.290 10.049 -3.963 1.00 81.06 90 VAL A N 1
ATOM 717 C CA . VAL A 1 90 ? 9.333 11.152 -3.763 1.00 81.06 90 VAL A CA 1
ATOM 718 C C . VAL A 1 90 ? 8.113 10.720 -2.940 1.00 81.06 90 VAL A C 1
ATOM 720 O O . VAL A 1 90 ? 7.847 11.389 -1.944 1.00 81.06 90 VAL A O 1
ATOM 723 N N . PRO A 1 91 ? 7.414 9.604 -3.248 1.00 80.75 91 PRO A N 1
ATOM 724 C CA . PRO A 1 91 ? 6.280 9.161 -2.436 1.00 80.75 91 PRO A CA 1
ATOM 725 C C . PRO A 1 91 ? 6.656 8.941 -0.969 1.00 80.75 91 PRO A C 1
ATOM 727 O O . PRO A 1 91 ? 5.909 9.342 -0.081 1.00 80.75 91 PRO A O 1
ATOM 730 N N . TRP A 1 92 ? 7.841 8.375 -0.710 1.00 87.69 92 TRP A N 1
ATOM 731 C CA . TRP A 1 92 ? 8.335 8.166 0.650 1.00 87.69 92 TRP A CA 1
ATOM 732 C C . TRP A 1 92 ? 8.549 9.494 1.383 1.00 87.69 92 TRP A C 1
ATOM 734 O O . TRP A 1 92 ? 8.057 9.667 2.495 1.00 87.69 92 TRP A O 1
ATOM 744 N N . LEU A 1 93 ? 9.215 10.462 0.741 1.00 86.69 93 LEU A N 1
ATOM 745 C CA . LEU A 1 93 ? 9.441 11.789 1.321 1.00 86.69 93 LEU A CA 1
ATOM 746 C C . LEU A 1 93 ? 8.123 12.520 1.603 1.00 86.69 93 LEU A C 1
ATOM 748 O O . LEU A 1 93 ? 8.007 13.188 2.628 1.00 86.69 93 LEU A O 1
ATOM 752 N N . THR A 1 94 ? 7.134 12.404 0.718 1.00 87.88 94 THR A N 1
ATOM 753 C CA . THR A 1 94 ? 5.828 13.046 0.899 1.00 87.88 94 THR A CA 1
ATOM 754 C C . THR A 1 94 ? 5.054 12.432 2.062 1.00 87.88 94 THR A C 1
ATOM 756 O O . THR A 1 94 ? 4.579 13.168 2.922 1.00 87.88 94 THR A O 1
ATOM 759 N N . ILE A 1 95 ? 4.958 11.102 2.120 1.00 89.12 95 ILE A N 1
ATOM 760 C CA . ILE A 1 95 ? 4.187 10.404 3.157 1.00 89.12 95 ILE A CA 1
ATOM 761 C C . ILE A 1 95 ? 4.791 10.655 4.539 1.00 89.12 95 ILE A C 1
ATOM 763 O O . ILE A 1 95 ? 4.083 11.066 5.451 1.00 89.12 95 ILE A O 1
ATOM 767 N N . TYR A 1 96 ? 6.113 10.547 4.676 1.00 88.25 96 TYR A N 1
ATOM 768 C CA . TYR A 1 96 ? 6.760 10.793 5.964 1.00 88.25 96 TYR A CA 1
ATOM 769 C C . TYR A 1 96 ? 6.722 12.260 6.402 1.00 88.25 96 TYR A C 1
ATOM 771 O O . TYR A 1 96 ? 6.746 12.534 7.599 1.00 88.25 96 TYR A O 1
ATOM 779 N N . ALA A 1 97 ? 6.613 13.213 5.471 1.00 90.62 97 ALA A N 1
ATOM 780 C CA . ALA A 1 97 ? 6.342 14.603 5.831 1.00 90.62 97 ALA A CA 1
ATOM 781 C C . ALA A 1 97 ? 4.932 14.769 6.428 1.00 90.62 97 ALA A C 1
ATOM 783 O O . ALA A 1 97 ? 4.771 15.492 7.411 1.00 90.62 97 ALA A O 1
ATOM 784 N N . LEU A 1 98 ? 3.928 14.077 5.875 1.00 90.06 98 LEU A N 1
ATOM 785 C CA . LEU A 1 98 ? 2.572 14.058 6.432 1.00 90.06 98 LEU A CA 1
ATOM 786 C C . LEU A 1 98 ? 2.541 13.380 7.808 1.00 90.06 98 LEU A C 1
ATOM 788 O O . LEU A 1 98 ? 1.968 13.951 8.732 1.00 90.06 98 LEU A O 1
ATOM 792 N N . ASP A 1 99 ? 3.219 12.242 7.981 1.00 89.38 99 ASP A N 1
ATOM 793 C CA . ASP A 1 99 ? 3.324 11.554 9.277 1.00 89.38 99 ASP A CA 1
ATOM 794 C C . ASP A 1 99 ? 3.930 12.459 10.357 1.00 89.38 99 ASP A C 1
ATOM 796 O O . ASP A 1 99 ? 3.409 12.539 11.470 1.00 89.38 99 ASP A O 1
ATOM 800 N N . ILE A 1 100 ? 5.003 13.191 10.031 1.00 91.06 100 ILE A N 1
ATOM 801 C CA . ILE A 1 100 ? 5.633 14.150 10.952 1.00 91.06 100 ILE A CA 1
ATOM 802 C C . ILE A 1 100 ? 4.635 15.242 11.359 1.00 91.06 100 ILE A C 1
ATOM 804 O O . ILE A 1 100 ? 4.496 15.525 12.550 1.00 91.06 100 ILE A O 1
ATOM 808 N N . LEU A 1 101 ? 3.919 15.838 10.399 1.00 92.69 101 LEU A N 1
ATOM 809 C CA . LEU A 1 101 ? 2.919 16.873 10.684 1.00 92.69 101 LEU A CA 1
ATOM 810 C C . LEU A 1 101 ? 1.771 16.336 11.547 1.00 92.69 101 LEU A C 1
ATOM 812 O O . LEU A 1 101 ? 1.371 16.996 12.508 1.00 92.69 101 LEU A O 1
ATOM 816 N N . THR A 1 102 ? 1.278 15.133 11.251 1.00 88.62 102 THR A N 1
ATOM 817 C CA . THR A 1 102 ? 0.214 14.487 12.026 1.00 88.62 102 THR A CA 1
ATOM 818 C C . THR A 1 102 ? 0.673 14.186 13.451 1.00 88.62 102 THR A C 1
ATOM 820 O O . THR A 1 102 ? -0.049 14.494 14.397 1.00 88.62 102 THR A O 1
ATOM 823 N N . LEU A 1 103 ? 1.886 13.661 13.648 1.00 89.56 103 LEU A N 1
ATOM 824 C CA . LEU A 1 103 ? 2.433 13.411 14.986 1.00 89.56 103 LEU A CA 1
ATOM 825 C C . LEU A 1 103 ? 2.598 14.700 15.797 1.00 89.56 103 LEU A C 1
ATOM 827 O O . LEU A 1 103 ? 2.287 14.717 16.989 1.00 89.56 103 LEU A O 1
ATOM 831 N N . ILE A 1 104 ? 3.038 15.789 15.161 1.00 92.44 104 ILE A N 1
ATOM 832 C CA . ILE A 1 104 ? 3.116 17.109 15.796 1.00 92.44 104 ILE A CA 1
ATOM 833 C C . ILE A 1 104 ? 1.717 17.591 16.206 1.00 92.44 104 ILE A C 1
ATOM 835 O O . ILE A 1 104 ? 1.534 18.023 17.343 1.00 92.44 104 ILE A O 1
ATOM 839 N N . ALA A 1 105 ? 0.720 17.476 15.325 1.00 90.88 105 ALA A N 1
ATOM 840 C CA . ALA A 1 105 ? -0.655 17.874 15.625 1.00 90.88 105 ALA A CA 1
ATOM 841 C C . ALA A 1 105 ? -1.264 17.046 16.771 1.00 90.88 105 ALA A C 1
ATOM 843 O O . ALA A 1 105 ? -1.859 17.613 17.688 1.00 90.88 105 ALA A O 1
ATOM 844 N N . ILE A 1 106 ? -1.061 15.723 16.769 1.00 87.75 106 ILE A N 1
ATOM 845 C CA . ILE A 1 106 ? -1.485 14.825 17.856 1.00 87.75 106 ILE A CA 1
ATOM 846 C C . ILE A 1 106 ? -0.784 15.203 19.162 1.00 87.75 106 ILE A C 1
ATOM 848 O O . ILE A 1 106 ? -1.426 15.266 20.208 1.00 87.75 106 ILE A O 1
ATOM 852 N N . SER A 1 107 ? 0.519 15.486 19.116 1.00 90.81 107 SER A N 1
ATOM 853 C CA . SER A 1 107 ? 1.278 15.924 20.288 1.00 90.81 107 SER A CA 1
ATOM 854 C C . SER A 1 107 ? 0.694 17.207 20.883 1.00 90.81 107 SER A C 1
ATOM 856 O O . SER A 1 107 ? 0.374 17.241 22.071 1.00 90.81 107 SER A O 1
ATOM 858 N N . MET A 1 108 ? 0.477 18.234 20.053 1.00 90.75 108 MET A N 1
ATOM 859 C CA . MET A 1 108 ? -0.141 19.494 20.478 1.00 90.75 108 MET A CA 1
ATOM 860 C C . MET A 1 108 ? -1.529 19.263 21.080 1.00 90.75 108 MET A C 1
ATOM 862 O O . MET A 1 108 ? -1.832 19.805 22.141 1.00 90.75 108 MET A O 1
ATOM 866 N N . TYR A 1 109 ? -2.348 18.424 20.442 1.00 87.25 109 TYR A N 1
ATOM 867 C CA . TYR A 1 109 ? -3.674 18.077 20.940 1.00 87.25 109 TYR A CA 1
ATOM 868 C C . TYR A 1 109 ? -3.612 17.430 22.328 1.00 87.25 109 TYR A C 1
ATOM 870 O O . TYR A 1 109 ? -4.311 17.882 23.228 1.00 87.25 109 TYR A O 1
ATOM 878 N N . LEU A 1 110 ? -2.733 16.444 22.537 1.00 85.38 110 LEU A N 1
ATOM 879 C CA . LEU A 1 110 ? -2.572 15.760 23.827 1.00 85.38 110 LEU A CA 1
ATOM 880 C C . LEU A 1 110 ? -2.023 16.670 24.936 1.00 85.38 110 LEU A C 1
ATOM 882 O O . LEU A 1 110 ? -2.300 16.435 26.112 1.00 85.38 110 LEU A O 1
ATOM 886 N N . PHE A 1 111 ? -1.256 17.708 24.591 1.00 85.88 111 PHE A N 1
ATOM 887 C CA . PHE A 1 111 ? -0.820 18.712 25.564 1.00 85.88 111 PHE A CA 1
ATOM 888 C C . PHE A 1 111 ? -1.948 19.651 25.994 1.00 85.88 111 PHE A C 1
ATOM 890 O O . PHE A 1 111 ? -2.016 20.015 27.170 1.00 85.88 111 PHE A O 1
ATOM 897 N N . ILE A 1 112 ? -2.809 20.055 25.053 1.00 86.44 112 ILE A N 1
ATOM 898 C CA . ILE A 1 112 ? -3.934 20.964 25.316 1.00 86.44 112 ILE A CA 1
ATOM 899 C C . ILE A 1 112 ? -5.067 20.213 26.027 1.00 86.44 112 ILE A C 1
ATOM 901 O O . ILE A 1 112 ? -5.610 20.702 27.016 1.00 86.44 112 ILE A O 1
ATOM 905 N N . PHE A 1 113 ? -5.383 19.013 25.544 1.00 81.69 113 PHE A N 1
ATOM 906 C CA . PHE A 1 113 ? -6.453 18.146 26.022 1.00 81.69 113 PHE A CA 1
ATOM 907 C C . PHE A 1 113 ? -5.855 16.801 26.461 1.00 81.69 113 PHE A C 1
ATOM 909 O O . PHE A 1 113 ? -5.901 15.826 25.703 1.00 81.69 113 PHE A O 1
ATOM 916 N N . PRO A 1 114 ? -5.248 16.723 27.663 1.00 73.56 114 PRO A N 1
ATOM 917 C CA . PRO A 1 114 ? -4.775 15.448 28.187 1.00 73.56 114 PRO A CA 1
ATOM 918 C C . PRO A 1 114 ? -5.926 14.450 28.246 1.00 73.56 114 PRO A C 1
ATOM 920 O O . PRO A 1 114 ? -7.049 14.809 28.604 1.00 73.56 114 PRO A O 1
ATOM 923 N N . MET A 1 115 ? -5.642 13.189 27.911 1.00 67.50 115 MET A N 1
ATOM 924 C CA . MET A 1 115 ? -6.661 12.144 27.965 1.00 67.50 115 MET A CA 1
ATOM 925 C C . MET A 1 115 ? -7.316 12.123 29.357 1.00 67.50 115 MET A C 1
ATOM 927 O O . MET A 1 115 ? -6.593 12.016 30.355 1.00 67.50 115 MET A O 1
ATOM 931 N N . PRO A 1 116 ? -8.657 12.189 29.447 1.00 62.97 116 PRO A N 1
ATOM 932 C CA . PRO A 1 116 ? -9.386 12.245 30.712 1.00 62.97 116 PRO A CA 1
ATOM 933 C C . PRO A 1 116 ? -9.459 10.863 31.379 1.00 62.97 116 PRO A C 1
ATOM 935 O O . PRO A 1 116 ? -10.532 10.379 31.725 1.00 62.97 116 PRO A O 1
ATOM 938 N N . LEU A 1 117 ? -8.316 10.188 31.517 1.00 61.91 117 LEU A N 1
ATOM 939 C CA . LEU A 1 117 ? -8.189 8.869 32.144 1.00 61.91 117 LEU A CA 1
ATOM 940 C C . LEU A 1 117 ? -8.244 8.956 33.678 1.00 61.91 117 LEU A C 1
ATOM 942 O O . LEU A 1 117 ? -8.528 7.964 34.343 1.00 61.91 117 LEU A O 1
ATOM 946 N N . ILE A 1 118 ? -7.957 10.133 34.246 1.00 62.19 118 ILE A N 1
ATOM 947 C CA . ILE A 1 118 ? -7.909 10.400 35.690 1.00 62.19 118 ILE A CA 1
ATOM 948 C C . ILE A 1 118 ? -8.543 11.772 35.948 1.00 62.19 118 ILE A C 1
ATOM 950 O O . ILE A 1 118 ? -8.373 12.686 35.137 1.00 62.19 118 ILE A O 1
ATOM 954 N N . SER A 1 119 ? -9.260 11.921 37.070 1.00 65.94 119 SER A N 1
ATOM 955 C CA . SER A 1 119 ? -9.885 13.196 37.440 1.00 65.94 119 SER A CA 1
ATOM 956 C C . SER A 1 119 ? -8.85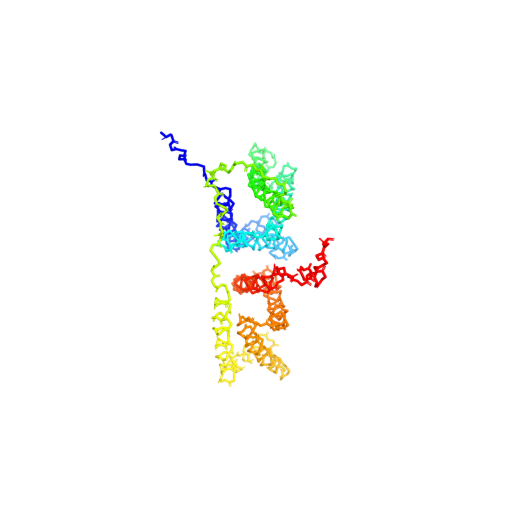8 14.331 37.535 1.00 65.94 119 SER A C 1
ATOM 958 O O . SER A 1 119 ? -7.741 14.138 38.021 1.00 65.94 119 SER A O 1
ATOM 960 N N . GLU A 1 120 ? -9.253 15.528 37.088 1.00 66.94 120 GLU A N 1
ATOM 961 C CA . GLU A 1 120 ? -8.379 16.708 36.948 1.00 66.94 120 GLU A CA 1
ATOM 962 C C . GLU A 1 120 ? -7.677 17.127 38.252 1.00 66.94 120 GLU A C 1
ATOM 964 O O . GLU A 1 120 ? -6.630 17.767 38.220 1.00 66.94 120 GLU A O 1
ATOM 969 N N . ASN A 1 121 ? -8.207 16.716 39.406 1.00 69.88 121 ASN A N 1
ATOM 970 C CA . ASN A 1 121 ? -7.699 17.104 40.721 1.00 69.88 121 ASN A CA 1
ATOM 971 C C . ASN A 1 121 ? -6.504 16.270 41.222 1.00 69.88 121 ASN A C 1
ATOM 973 O O . ASN A 1 121 ? -5.986 16.551 42.303 1.00 69.88 121 ASN A O 1
ATOM 977 N N . ARG A 1 122 ? -6.055 15.236 40.496 1.00 73.50 122 ARG A N 1
ATOM 978 C CA . ARG A 1 122 ? -4.888 14.430 40.900 1.00 73.50 122 ARG A CA 1
ATOM 979 C C . ARG A 1 122 ? -3.612 14.911 40.214 1.00 73.50 122 ARG A C 1
ATOM 981 O O . ARG A 1 122 ? -3.614 15.169 39.018 1.00 73.50 122 ARG A O 1
ATOM 988 N N . MET A 1 123 ? -2.485 14.920 40.937 1.00 67.81 123 MET A N 1
ATOM 989 C CA . MET A 1 123 ? -1.156 15.208 40.356 1.00 67.81 123 MET A CA 1
ATOM 990 C C . MET A 1 123 ? -0.812 14.303 39.156 1.00 67.81 123 MET A C 1
ATOM 992 O O . MET A 1 123 ? -0.088 14.714 38.252 1.00 67.81 123 MET A O 1
ATOM 996 N N . GLU A 1 124 ? -1.381 13.099 39.114 1.00 72.81 124 GLU A N 1
ATOM 997 C CA . GLU A 1 124 ? -1.276 12.138 38.009 1.00 72.81 124 GLU A CA 1
ATOM 998 C C . GLU A 1 124 ? -1.812 12.700 36.675 1.00 72.81 124 GLU A C 1
ATOM 1000 O O . GLU A 1 124 ? -1.333 12.325 35.606 1.00 72.81 124 GLU A O 1
ATOM 1005 N N . HIS A 1 125 ? -2.738 13.664 36.721 1.00 68.31 125 HIS A N 1
ATOM 1006 C CA . HIS A 1 125 ? -3.282 14.345 35.544 1.00 68.31 125 HIS A CA 1
ATOM 1007 C C . HIS A 1 125 ? -2.228 15.204 34.818 1.00 68.31 125 HIS A C 1
ATOM 1009 O O . HIS A 1 125 ? -2.197 15.264 33.588 1.00 68.31 125 HIS A O 1
ATOM 1015 N N . SER A 1 126 ? -1.288 15.804 35.555 1.00 69.00 126 SER A N 1
ATOM 1016 C CA . SER A 1 126 ? -0.161 16.534 34.958 1.00 69.00 126 SER A CA 1
ATOM 1017 C C . SER A 1 126 ? 0.864 15.596 34.313 1.00 69.00 126 SER A C 1
ATOM 1019 O O . SER A 1 126 ? 1.468 15.956 33.304 1.00 69.00 126 SER A O 1
ATOM 1021 N N . LEU A 1 127 ? 1.030 14.376 34.840 1.00 73.31 127 LEU A N 1
ATOM 1022 C CA . LEU A 1 127 ? 1.885 13.345 34.234 1.00 73.31 127 LEU A CA 1
ATOM 1023 C C . LEU A 1 127 ? 1.283 12.791 32.934 1.00 73.31 127 LEU A C 1
ATOM 1025 O O . LEU A 1 127 ? 2.026 12.498 31.998 1.00 73.31 127 LEU A O 1
ATOM 1029 N N . LEU A 1 128 ? -0.050 12.727 32.829 1.00 71.62 128 LEU A N 1
ATOM 1030 C CA . LEU A 1 128 ? -0.763 12.322 31.610 1.00 71.62 128 LEU A CA 1
ATOM 1031 C C . LEU A 1 128 ? -0.498 13.260 30.421 1.00 71.62 128 LEU A C 1
ATOM 1033 O O . LEU A 1 128 ? -0.406 12.787 29.289 1.00 71.62 128 LEU A O 1
ATOM 1037 N N . ARG A 1 129 ? -0.270 14.562 30.654 1.00 74.06 129 ARG A N 1
ATOM 1038 C CA . ARG A 1 129 ? 0.187 15.495 29.598 1.00 74.06 129 ARG A CA 1
ATOM 1039 C C . ARG A 1 129 ? 1.547 15.095 29.023 1.00 74.06 129 ARG A C 1
ATOM 1041 O O . ARG A 1 129 ? 1.815 15.337 27.849 1.00 74.06 129 ARG A O 1
ATOM 1048 N N . GLY A 1 130 ? 2.384 14.427 29.820 1.00 79.19 130 GLY A N 1
ATOM 1049 C CA . GLY A 1 130 ? 3.666 13.874 29.387 1.00 79.19 130 GLY A CA 1
ATOM 1050 C C . GLY A 1 130 ? 3.542 12.822 28.281 1.00 79.19 130 GLY A C 1
ATOM 1051 O O . GLY A 1 130 ? 4.493 12.635 27.526 1.00 79.19 130 GLY A O 1
ATOM 1052 N N . ILE A 1 131 ? 2.370 12.199 28.098 1.00 81.75 131 ILE A N 1
ATOM 1053 C CA . ILE A 1 131 ? 2.116 11.278 26.977 1.00 81.75 131 ILE A CA 1
ATOM 1054 C C . ILE A 1 131 ? 2.247 12.006 25.633 1.00 81.75 131 ILE A C 1
ATOM 1056 O O . ILE A 1 131 ? 2.724 11.412 24.668 1.00 81.75 131 ILE A O 1
ATOM 1060 N N . GLY A 1 132 ? 1.933 13.307 25.577 1.00 81.69 132 GLY A N 1
ATOM 1061 C CA . GLY A 1 132 ? 2.115 14.143 24.387 1.00 81.69 132 GLY A CA 1
ATOM 1062 C C . GLY A 1 132 ? 3.571 14.253 23.911 1.00 81.69 132 GLY A C 1
ATOM 1063 O O . GLY A 1 132 ? 3.801 14.524 22.732 1.00 81.69 132 GLY A O 1
ATOM 1064 N N . LEU A 1 133 ? 4.565 13.970 24.765 1.00 85.31 133 LEU A N 1
ATOM 1065 C CA . LEU A 1 133 ? 5.982 13.929 24.376 1.00 85.31 133 LEU A CA 1
ATOM 1066 C C . LEU A 1 133 ? 6.325 12.719 23.499 1.00 85.31 133 LEU A C 1
ATOM 1068 O O . LEU A 1 133 ? 7.249 12.801 22.695 1.00 85.31 133 LEU A O 1
ATOM 1072 N N . ILE A 1 134 ? 5.598 11.607 23.624 1.00 86.12 134 ILE A N 1
ATOM 1073 C CA . ILE A 1 134 ? 5.860 10.380 22.858 1.00 86.12 134 ILE A CA 1
ATOM 1074 C C . ILE A 1 134 ? 5.721 10.619 21.342 1.00 86.12 134 ILE A C 1
ATOM 1076 O O . ILE A 1 134 ? 6.700 10.386 20.626 1.00 86.12 134 ILE A O 1
ATOM 1080 N N . PRO A 1 135 ? 4.581 11.121 20.818 1.00 86.56 135 PRO A N 1
ATOM 1081 C CA . PRO A 1 135 ? 4.460 11.419 19.391 1.00 86.56 135 PRO A CA 1
ATOM 1082 C C . PRO A 1 135 ? 5.437 12.510 18.935 1.00 86.56 135 PRO A C 1
ATOM 1084 O O . PRO A 1 135 ? 5.917 12.458 17.805 1.00 86.56 135 PRO A O 1
ATOM 1087 N N . LEU A 1 136 ? 5.813 13.448 19.813 1.00 88.19 136 LEU A N 1
ATOM 1088 C CA . LEU A 1 136 ? 6.810 14.472 19.494 1.00 88.19 136 LEU A CA 1
ATOM 1089 C C . LEU A 1 136 ? 8.213 13.880 19.291 1.00 88.19 136 LEU A C 1
ATOM 1091 O O . LEU A 1 136 ? 8.886 14.206 18.315 1.00 88.19 136 LEU A O 1
ATOM 1095 N N . LEU A 1 137 ? 8.652 12.988 20.183 1.00 89.06 137 LEU A N 1
ATOM 1096 C CA . LEU A 1 137 ? 9.937 12.290 20.064 1.00 89.06 137 LEU A CA 1
ATOM 1097 C C . LEU A 1 137 ? 9.991 11.433 18.794 1.00 89.06 137 LEU A C 1
ATOM 1099 O O . LEU A 1 137 ? 11.004 11.433 18.092 1.00 89.06 137 LEU A O 1
ATOM 1103 N N . LEU A 1 138 ? 8.887 10.758 18.462 1.00 87.62 138 LEU A N 1
ATOM 1104 C CA . LEU A 1 138 ? 8.737 10.031 17.200 1.00 87.62 138 LEU A CA 1
ATOM 1105 C C . LEU A 1 138 ? 8.853 10.970 15.990 1.00 87.62 138 LEU A C 1
ATOM 1107 O O . LEU A 1 138 ? 9.596 10.660 15.062 1.00 87.62 138 LEU A O 1
ATOM 1111 N N . ALA A 1 139 ? 8.202 12.137 16.012 1.00 88.69 139 ALA A N 1
ATOM 1112 C CA . ALA A 1 139 ? 8.295 13.121 14.932 1.00 88.69 139 ALA A CA 1
ATOM 1113 C C . ALA A 1 139 ? 9.736 13.620 14.719 1.00 88.69 139 ALA A C 1
ATOM 1115 O O . ALA A 1 139 ? 10.191 13.742 13.579 1.00 88.69 139 ALA A O 1
ATOM 1116 N N . VAL A 1 140 ? 10.488 13.856 15.800 1.00 88.12 140 VAL A N 1
ATOM 1117 C CA . VAL A 1 140 ? 11.908 14.241 15.727 1.00 88.12 140 VAL A CA 1
ATOM 1118 C C . VAL A 1 140 ? 12.750 13.123 15.106 1.00 88.12 140 VAL A C 1
ATOM 1120 O O . VAL A 1 140 ? 13.542 13.382 14.197 1.00 88.12 140 VAL A O 1
ATOM 1123 N N . ALA A 1 141 ? 12.554 11.875 15.541 1.00 87.81 141 ALA A N 1
ATOM 1124 C CA . ALA A 1 141 ? 13.256 10.723 14.979 1.00 87.81 141 ALA A CA 1
ATOM 1125 C C . ALA A 1 141 ? 12.953 10.542 13.479 1.00 87.81 141 ALA A C 1
ATOM 1127 O O . ALA A 1 141 ? 13.871 10.361 12.676 1.00 87.81 141 ALA A O 1
ATOM 1128 N N . LEU A 1 142 ? 11.683 10.670 13.081 1.00 87.81 142 LEU A N 1
ATOM 1129 C CA . LEU A 1 142 ? 11.277 10.610 11.676 1.00 87.81 142 LEU A CA 1
ATOM 1130 C C . LEU A 1 142 ? 11.854 11.762 10.856 1.00 87.81 142 LEU A C 1
ATOM 1132 O O . LEU A 1 142 ? 12.286 11.536 9.730 1.00 87.81 142 LEU A O 1
ATOM 1136 N N . THR A 1 143 ? 11.938 12.968 11.419 1.00 88.50 143 THR A N 1
ATOM 1137 C CA . THR A 1 143 ? 12.569 14.118 10.755 1.00 88.50 143 THR A CA 1
ATOM 1138 C C . THR A 1 143 ? 14.039 13.834 10.448 1.00 88.50 143 THR A C 1
ATOM 1140 O O . THR A 1 143 ? 14.508 14.125 9.347 1.00 88.50 143 THR A O 1
ATOM 1143 N N . TYR A 1 144 ? 14.766 13.204 11.375 1.00 86.00 144 TYR A N 1
ATOM 1144 C CA . TYR A 1 144 ? 16.146 12.786 11.129 1.00 86.00 144 TYR A CA 1
ATOM 1145 C C . TYR A 1 144 ? 16.239 11.769 9.981 1.00 86.00 144 TYR A C 1
ATOM 1147 O O . TYR A 1 144 ? 17.003 11.975 9.036 1.00 86.00 144 TYR A O 1
ATOM 1155 N N . CYS A 1 145 ? 15.424 10.708 10.012 1.00 85.19 145 CYS A N 1
ATOM 1156 C CA . CYS A 1 145 ? 15.360 9.728 8.923 1.00 85.19 145 CYS A CA 1
ATOM 1157 C C . CYS A 1 145 ? 15.020 10.391 7.581 1.00 85.19 145 CYS A C 1
ATOM 1159 O O . CYS A 1 145 ? 15.649 10.096 6.564 1.00 85.19 145 CYS A O 1
ATOM 1161 N N . TRP A 1 146 ? 14.074 11.329 7.585 1.00 90.25 146 TRP A N 1
ATOM 1162 C CA . TRP A 1 146 ? 13.648 12.064 6.403 1.00 90.25 146 TRP A CA 1
ATOM 1163 C C . TRP A 1 146 ? 14.781 12.886 5.788 1.00 90.25 146 TRP A C 1
ATOM 1165 O O . TRP A 1 146 ? 14.993 12.841 4.576 1.00 90.25 146 TRP A O 1
ATOM 1175 N N . MET A 1 147 ? 15.575 13.565 6.619 1.00 85.69 147 MET A N 1
ATOM 1176 C CA . MET A 1 147 ? 16.748 14.315 6.166 1.00 85.69 147 MET A CA 1
ATOM 1177 C C . MET A 1 147 ? 17.803 13.409 5.515 1.00 85.69 147 MET A C 1
ATOM 1179 O O . MET A 1 147 ? 18.375 13.787 4.492 1.00 85.69 147 MET A O 1
ATOM 1183 N N . VAL A 1 148 ? 18.024 12.198 6.043 1.00 82.44 148 VAL A N 1
ATOM 1184 C CA . VAL A 1 148 ? 18.956 11.216 5.453 1.00 82.44 148 VAL A CA 1
ATOM 1185 C C . VAL A 1 148 ? 18.478 10.746 4.076 1.00 82.44 148 VAL A C 1
ATOM 1187 O O . VAL A 1 148 ? 19.264 10.706 3.128 1.00 82.44 148 VAL A O 1
ATOM 1190 N N . VAL A 1 149 ? 17.189 10.426 3.930 1.00 80.75 149 VAL A N 1
ATOM 1191 C CA . VAL A 1 149 ? 16.623 10.003 2.636 1.00 80.75 149 VAL A CA 1
ATOM 1192 C C . VAL A 1 149 ? 16.624 11.155 1.627 1.00 80.75 149 VAL A C 1
ATOM 1194 O O . VAL A 1 149 ? 16.946 10.954 0.455 1.00 80.75 149 VAL A O 1
ATOM 1197 N N . ARG A 1 150 ? 16.341 12.384 2.074 1.00 84.44 150 ARG A N 1
ATOM 1198 C CA . ARG A 1 150 ? 16.435 13.582 1.232 1.00 84.44 150 ARG A CA 1
ATOM 1199 C C . ARG A 1 150 ? 17.859 13.828 0.740 1.00 84.44 150 ARG A C 1
ATOM 1201 O O . ARG A 1 150 ? 18.022 14.195 -0.420 1.00 84.44 150 ARG A O 1
ATOM 1208 N N . ALA A 1 151 ? 18.871 13.610 1.579 1.00 79.12 151 ALA A N 1
ATOM 1209 C CA . ALA A 1 151 ? 20.268 13.738 1.167 1.00 79.12 151 ALA A CA 1
ATOM 1210 C C . ALA A 1 151 ? 20.613 12.764 0.023 1.00 79.12 151 ALA A C 1
ATOM 1212 O O . ALA A 1 151 ? 21.272 13.150 -0.943 1.00 79.12 151 ALA A O 1
ATOM 1213 N N . LEU A 1 152 ? 20.090 11.531 0.073 1.00 76.25 152 LEU A N 1
ATOM 1214 C CA . LEU A 1 152 ? 20.248 10.566 -1.021 1.00 76.25 152 LEU A CA 1
ATOM 1215 C C . LEU A 1 152 ? 19.545 11.040 -2.300 1.00 76.25 152 LEU A C 1
ATOM 1217 O O . LEU A 1 152 ? 20.097 10.926 -3.393 1.00 76.25 152 LEU A O 1
ATOM 1221 N N . TYR A 1 153 ? 18.343 11.605 -2.165 1.00 78.75 153 TYR A N 1
ATOM 1222 C CA . TYR A 1 153 ? 17.607 12.176 -3.291 1.00 78.75 153 TYR A CA 1
ATOM 1223 C C . TYR A 1 153 ? 18.383 13.315 -3.976 1.00 78.75 153 TYR A C 1
ATOM 1225 O O . TYR A 1 153 ? 18.425 13.376 -5.205 1.00 78.75 153 TYR A O 1
ATOM 1233 N N . THR A 1 154 ? 19.023 14.202 -3.206 1.00 78.19 154 THR A N 1
ATOM 1234 C CA . THR A 1 154 ? 19.829 15.303 -3.758 1.00 78.19 154 THR A CA 1
ATOM 1235 C C . THR A 1 154 ? 21.107 14.809 -4.435 1.00 78.19 154 THR A C 1
ATOM 1237 O O . THR A 1 154 ? 21.402 15.251 -5.542 1.00 78.19 154 THR A O 1
ATOM 1240 N N . GLU A 1 155 ? 21.808 13.831 -3.851 1.00 76.38 155 GLU A N 1
ATOM 1241 C CA . GLU A 1 155 ? 23.021 13.238 -4.442 1.00 76.38 155 GLU A CA 1
ATOM 1242 C C . GLU A 1 155 ? 22.729 12.571 -5.804 1.00 76.38 155 GLU A C 1
ATOM 1244 O O . GLU A 1 155 ? 23.492 12.699 -6.769 1.00 76.38 155 GLU A O 1
ATOM 1249 N N . MET A 1 156 ? 21.569 11.918 -5.935 1.00 69.06 156 MET A N 1
ATOM 1250 C CA . MET A 1 156 ? 21.106 11.350 -7.211 1.00 69.06 156 MET A CA 1
ATOM 1251 C C . MET A 1 156 ? 20.789 12.411 -8.272 1.00 69.06 156 MET A C 1
ATOM 1253 O O . MET A 1 156 ? 20.850 12.128 -9.467 1.00 69.06 156 MET A O 1
ATOM 1257 N N . ASN A 1 157 ? 20.434 13.631 -7.863 1.00 70.25 157 ASN A N 1
ATOM 1258 C CA . ASN A 1 157 ? 20.139 14.721 -8.789 1.00 70.25 157 ASN A CA 1
ATOM 1259 C C . ASN A 1 157 ? 21.419 15.359 -9.354 1.00 70.25 157 ASN A C 1
ATOM 1261 O O . ASN A 1 157 ? 21.479 15.709 -10.532 1.00 70.25 157 ASN A O 1
ATOM 1265 N N . GLU A 1 158 ? 22.451 15.482 -8.522 1.00 68.62 158 GLU A N 1
ATOM 1266 C CA . GLU A 1 158 ? 23.740 16.060 -8.911 1.00 68.62 158 GLU A CA 1
ATOM 1267 C C . GLU A 1 158 ? 24.540 15.111 -9.815 1.00 68.62 158 GLU A C 1
ATOM 1269 O O . GLU A 1 158 ? 25.083 15.535 -10.835 1.00 68.62 158 GLU A O 1
ATOM 1274 N N . SER A 1 159 ? 24.534 13.809 -9.511 1.00 60.94 159 SER A N 1
ATOM 1275 C CA . SER A 1 159 ? 25.197 12.786 -10.337 1.00 60.94 159 SER A CA 1
ATOM 1276 C C . SER A 1 159 ? 24.610 12.682 -11.752 1.00 60.94 159 SER A C 1
ATOM 1278 O O . SER A 1 159 ? 25.364 12.663 -12.720 1.00 60.94 159 SER A O 1
ATOM 1280 N N . GLY A 1 160 ? 23.281 12.731 -11.906 1.00 54.53 160 GLY A N 1
ATOM 1281 C CA . GLY A 1 160 ? 22.626 12.683 -13.223 1.00 54.53 160 GLY A CA 1
ATOM 1282 C C . GLY A 1 160 ? 22.804 13.937 -14.095 1.00 54.53 160 GLY A C 1
ATOM 1283 O O . GLY A 1 160 ? 22.526 13.897 -15.294 1.00 54.53 160 GLY A O 1
ATOM 1284 N N . THR A 1 161 ? 23.261 15.054 -13.520 1.00 51.12 161 THR A N 1
ATOM 1285 C CA . THR A 1 161 ? 23.488 16.309 -14.259 1.00 51.12 161 THR A CA 1
ATOM 1286 C C . THR A 1 161 ? 24.896 16.365 -14.865 1.00 51.12 161 THR A C 1
ATOM 1288 O O . THR A 1 161 ? 25.082 16.941 -15.937 1.00 51.12 161 THR A O 1
ATOM 1291 N N . ASN A 1 162 ? 25.876 15.702 -14.242 1.00 47.50 162 ASN A N 1
ATOM 1292 C CA . ASN A 1 162 ? 27.276 15.729 -14.677 1.00 47.50 162 ASN A CA 1
ATOM 1293 C C . ASN A 1 162 ? 27.601 14.751 -15.822 1.00 47.50 162 ASN A C 1
ATOM 1295 O O . ASN A 1 162 ? 28.556 14.989 -16.556 1.00 47.50 162 ASN A O 1
ATOM 1299 N N . ASP A 1 163 ? 26.782 13.719 -16.047 1.00 46.97 163 ASP A N 1
ATOM 1300 C CA . ASP A 1 163 ? 26.977 12.750 -17.143 1.00 46.97 163 ASP A CA 1
ATOM 1301 C C . ASP A 1 163 ? 26.591 13.297 -18.537 1.00 46.97 163 ASP A C 1
ATOM 1303 O O . ASP A 1 163 ? 26.890 12.675 -19.556 1.00 46.97 163 ASP A O 1
ATOM 1307 N N . ASN A 1 164 ? 25.957 14.476 -18.607 1.00 44.06 164 ASN A N 1
ATOM 1308 C CA . ASN A 1 164 ? 25.561 15.138 -19.860 1.00 44.06 164 ASN A CA 1
ATOM 1309 C C . ASN A 1 164 ? 26.424 16.362 -20.222 1.00 44.06 164 ASN A C 1
ATOM 1311 O O . ASN A 1 164 ? 26.140 17.036 -21.215 1.00 44.06 164 ASN A O 1
ATOM 1315 N N . ALA A 1 165 ? 27.471 16.669 -19.452 1.00 39.72 165 ALA A N 1
ATOM 1316 C CA . ALA A 1 165 ? 28.428 17.699 -19.836 1.00 39.72 165 ALA A CA 1
ATOM 1317 C C . ALA A 1 165 ? 29.452 17.099 -20.823 1.00 39.72 165 ALA A C 1
ATOM 1319 O O . ALA A 1 165 ? 30.130 16.134 -20.468 1.00 39.72 165 ALA A O 1
ATOM 1320 N N . PRO A 1 166 ? 29.612 17.633 -22.052 1.00 40.88 166 PRO A N 1
ATOM 1321 C CA . PRO A 1 166 ? 30.703 17.224 -22.926 1.00 40.88 166 PRO A CA 1
ATOM 1322 C C . PRO A 1 166 ? 32.021 17.652 -22.274 1.00 40.88 166 PRO A C 1
ATOM 1324 O O . PRO A 1 166 ? 32.394 18.824 -22.289 1.00 40.88 166 PRO A O 1
ATOM 1327 N N . SER A 1 167 ? 32.719 16.696 -21.668 1.00 38.84 167 SER A N 1
ATOM 1328 C CA . SER A 1 167 ? 34.039 16.879 -21.076 1.00 38.84 167 SER A CA 1
ATOM 1329 C C . SER A 1 167 ? 35.087 17.043 -22.178 1.00 38.84 167 SER A C 1
ATOM 1331 O O . SER A 1 167 ? 35.828 16.132 -22.535 1.00 38.84 167 SER A O 1
ATOM 1333 N N . ALA A 1 168 ? 35.167 18.256 -22.719 1.00 44.47 168 ALA A N 1
ATOM 1334 C CA . ALA A 1 168 ? 36.366 18.750 -23.373 1.00 44.47 168 ALA A CA 1
ATOM 1335 C C . ALA A 1 168 ? 37.385 19.154 -22.293 1.00 44.47 168 ALA A C 1
ATOM 1337 O O . ALA A 1 168 ? 37.529 20.329 -21.969 1.00 44.47 168 ALA A O 1
ATOM 1338 N N . SER A 1 169 ? 38.092 18.185 -21.711 1.00 38.22 169 SER A N 1
ATOM 1339 C CA . SER A 1 169 ? 39.368 18.462 -21.045 1.00 38.22 169 SER A CA 1
ATOM 1340 C C . SER A 1 169 ? 40.289 17.241 -21.092 1.00 38.22 169 SER A C 1
ATOM 1342 O O . SER A 1 169 ? 40.093 16.227 -20.428 1.00 38.22 169 SER A O 1
AT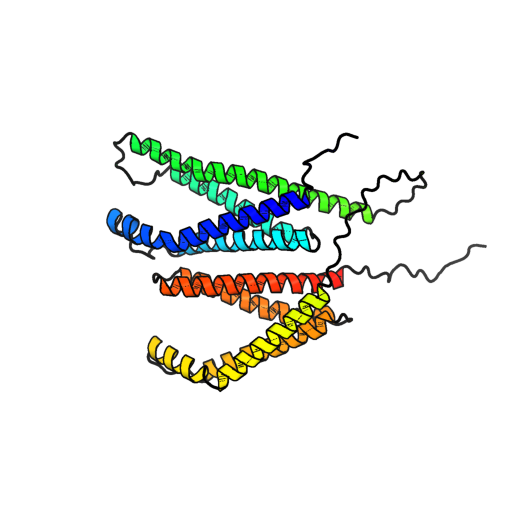OM 1344 N N . MET A 1 170 ? 41.330 17.348 -21.920 1.00 41.41 170 MET A N 1
ATOM 1345 C CA . MET A 1 170 ? 42.526 16.520 -21.816 1.00 41.41 170 MET A CA 1
ATOM 1346 C C . MET A 1 170 ? 43.275 16.933 -20.544 1.00 41.41 170 MET A C 1
ATOM 1348 O O . MET A 1 170 ? 43.914 17.981 -20.506 1.00 41.41 170 MET A O 1
ATOM 1352 N N . GLY A 1 171 ? 43.190 16.109 -19.506 1.00 36.59 171 GLY A N 1
ATOM 1353 C CA . GLY A 1 171 ? 44.016 16.185 -18.304 1.00 36.59 171 GLY A CA 1
ATOM 1354 C C . GLY A 1 171 ? 44.360 14.768 -17.836 1.00 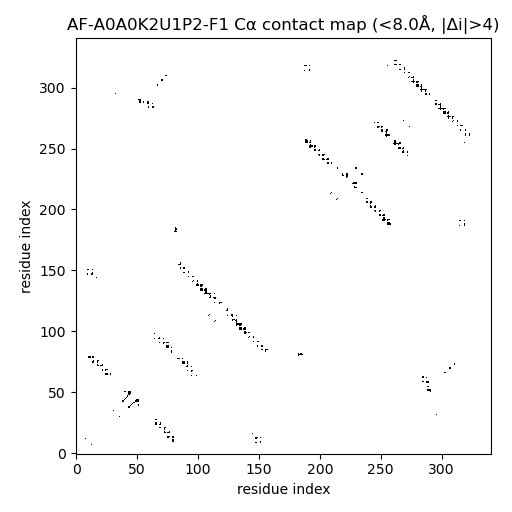36.59 171 GLY A C 1
ATOM 1355 O O . GLY A 1 171 ? 43.583 13.845 -18.092 1.00 36.59 171 GLY A O 1
ATOM 1356 N N . PRO A 1 172 ? 45.532 14.548 -17.215 1.00 39.28 172 PRO A N 1
ATOM 1357 C CA . PRO A 1 172 ? 46.030 13.211 -16.946 1.00 39.28 172 PRO A CA 1
ATOM 1358 C C . PRO A 1 172 ? 45.176 12.523 -15.879 1.00 39.28 172 PRO A C 1
ATOM 1360 O O . PRO A 1 172 ? 44.909 13.056 -14.803 1.00 39.28 172 PRO A O 1
ATOM 1363 N N . VAL A 1 173 ? 44.751 11.316 -16.234 1.00 41.34 173 VAL A N 1
ATOM 1364 C CA . VAL A 1 173 ? 43.880 10.416 -15.486 1.00 41.34 173 VAL A CA 1
ATOM 1365 C C . VAL A 1 173 ? 44.504 10.069 -14.132 1.00 41.34 173 VAL A C 1
ATOM 1367 O O . VAL A 1 173 ? 45.461 9.301 -14.060 1.00 41.34 173 VAL A O 1
ATOM 1370 N N . SER A 1 174 ? 43.932 10.595 -13.046 1.00 36.25 174 SER A N 1
ATOM 1371 C CA . SER A 1 174 ? 44.084 10.015 -11.713 1.00 36.25 174 SER A CA 1
ATOM 1372 C C . SER A 1 174 ? 42.959 8.999 -11.498 1.00 36.25 174 SER A C 1
ATOM 1374 O O . SER A 1 174 ? 41.785 9.318 -11.322 1.00 36.25 174 SER A O 1
ATOM 1376 N N . THR A 1 175 ? 43.324 7.723 -11.575 1.00 37.78 175 THR A N 1
ATOM 1377 C CA . THR A 1 175 ? 42.476 6.570 -11.264 1.00 37.78 175 THR A CA 1
ATOM 1378 C C . THR A 1 175 ? 42.140 6.537 -9.771 1.00 37.78 175 THR A C 1
ATOM 1380 O O . THR A 1 175 ? 42.770 5.813 -9.003 1.00 37.78 175 THR A O 1
ATOM 1383 N N . ASN A 1 176 ? 41.132 7.298 -9.345 1.00 32.72 176 ASN A N 1
ATOM 1384 C CA . ASN A 1 176 ? 40.390 6.979 -8.130 1.00 32.72 176 ASN A CA 1
ATOM 1385 C C . ASN A 1 176 ? 39.215 6.076 -8.516 1.00 32.72 176 ASN A C 1
ATOM 1387 O O . ASN A 1 176 ? 38.198 6.528 -9.036 1.00 32.72 176 ASN A O 1
ATOM 1391 N N . ASN A 1 177 ? 39.392 4.777 -8.266 1.00 36.03 177 ASN A N 1
ATOM 1392 C CA . ASN A 1 177 ? 38.415 3.706 -8.464 1.00 36.03 177 ASN A CA 1
ATOM 1393 C C . ASN A 1 177 ? 37.219 3.815 -7.499 1.00 36.03 177 ASN A C 1
ATOM 1395 O O . ASN A 1 177 ? 36.960 2.907 -6.714 1.00 36.03 177 ASN A O 1
ATOM 1399 N N . ASN A 1 178 ? 36.443 4.891 -7.592 1.00 37.03 178 ASN A N 1
ATOM 1400 C CA . ASN A 1 178 ? 35.033 4.853 -7.228 1.00 37.03 178 ASN A CA 1
ATOM 1401 C C . ASN A 1 178 ? 34.248 4.669 -8.522 1.00 37.03 178 ASN A C 1
ATOM 1403 O O . ASN A 1 178 ? 33.559 5.569 -8.990 1.00 37.03 178 ASN A O 1
ATOM 1407 N N . SER A 1 179 ? 34.400 3.487 -9.126 1.00 33.97 179 SER A N 1
ATOM 1408 C CA . SER A 1 179 ? 33.475 3.022 -10.154 1.00 33.97 179 SER A CA 1
ATOM 1409 C C . SER A 1 179 ? 32.054 3.255 -9.632 1.00 33.97 179 SER A C 1
ATOM 1411 O O . SER A 1 179 ? 31.769 2.777 -8.521 1.00 33.97 179 SER A O 1
ATOM 1413 N N . PRO A 1 180 ? 31.166 3.957 -10.364 1.00 41.50 180 PRO A N 1
ATOM 1414 C CA . PRO A 1 180 ? 29.766 3.986 -9.985 1.00 41.50 180 PRO A CA 1
ATOM 1415 C C . PRO A 1 180 ? 29.359 2.522 -9.888 1.00 41.50 180 PRO A C 1
ATOM 1417 O O . PRO A 1 180 ? 29.606 1.746 -10.813 1.00 41.50 180 PRO A O 1
ATOM 1420 N N . LYS A 1 181 ? 28.858 2.099 -8.723 1.00 37.56 181 LYS A N 1
ATOM 1421 C CA . LYS A 1 181 ? 28.274 0.769 -8.571 1.00 37.56 181 LYS A CA 1
ATOM 1422 C C . LYS A 1 181 ? 27.095 0.732 -9.531 1.00 37.56 181 LYS A C 1
ATOM 1424 O O . LYS A 1 181 ? 25.991 1.126 -9.171 1.00 37.56 181 LYS A O 1
ATOM 1429 N N . ILE A 1 182 ? 27.366 0.309 -10.764 1.00 38.31 182 ILE A N 1
ATOM 1430 C CA . ILE A 1 182 ? 26.381 -0.092 -11.750 1.00 38.31 182 ILE A CA 1
ATOM 1431 C C . ILE A 1 182 ? 25.589 -1.158 -11.012 1.00 38.31 182 ILE A C 1
ATOM 1433 O O . ILE A 1 182 ? 26.086 -2.260 -10.774 1.00 38.31 182 ILE A O 1
ATOM 1437 N N . CYS A 1 183 ? 24.411 -0.772 -10.520 1.00 38.31 183 CYS A N 1
ATOM 1438 C CA . CYS A 1 183 ? 23.455 -1.705 -9.962 1.00 38.31 183 CYS A CA 1
ATOM 1439 C C . CYS A 1 183 ? 23.318 -2.796 -11.017 1.00 38.31 183 CYS A C 1
ATOM 1441 O O . CYS A 1 183 ? 22.950 -2.488 -12.151 1.00 38.31 183 CYS A O 1
ATOM 1443 N N . CYS A 1 184 ? 23.719 -4.029 -10.689 1.00 32.62 184 CYS A N 1
ATOM 1444 C CA . CYS A 1 184 ? 23.569 -5.147 -11.607 1.00 32.62 184 CYS A CA 1
ATOM 1445 C C . CYS A 1 184 ? 22.122 -5.115 -12.100 1.00 32.62 184 CYS A C 1
ATOM 1447 O O . CYS A 1 184 ? 21.225 -5.217 -11.257 1.00 32.62 184 CYS A O 1
ATOM 1449 N N . PRO A 1 185 ? 21.867 -4.957 -13.412 1.00 42.12 185 PRO A N 1
ATOM 1450 C CA . PRO A 1 185 ? 20.526 -5.109 -13.919 1.00 42.12 185 PRO A CA 1
ATOM 1451 C C . PRO A 1 185 ? 20.190 -6.579 -13.708 1.00 42.12 185 PRO A C 1
ATOM 1453 O O . PRO A 1 185 ? 20.542 -7.451 -14.506 1.00 42.12 185 PRO A O 1
ATOM 1456 N N . LEU A 1 186 ? 19.521 -6.875 -12.592 1.00 42.88 186 LEU A N 1
ATOM 1457 C CA . LEU A 1 186 ? 18.700 -8.066 -12.486 1.00 42.88 186 LEU A CA 1
ATOM 1458 C C . LEU A 1 186 ? 17.905 -8.112 -13.789 1.00 42.88 186 LEU A C 1
ATOM 1460 O O . LEU A 1 186 ? 17.458 -7.071 -14.279 1.00 42.88 186 LEU A O 1
ATOM 1464 N N . LYS A 1 187 ? 17.771 -9.290 -14.399 1.00 58.31 187 LYS A N 1
ATOM 1465 C CA . LYS A 1 187 ? 16.948 -9.465 -15.600 1.00 58.31 187 LYS A CA 1
ATOM 1466 C C . LYS A 1 187 ? 15.472 -9.258 -15.212 1.00 58.31 187 LYS A C 1
ATOM 1468 O O . LYS A 1 187 ? 14.687 -10.195 -15.289 1.00 58.31 187 LYS A O 1
ATOM 1473 N N . LEU A 1 188 ? 15.086 -8.045 -14.799 1.00 63.78 188 LEU A N 1
ATOM 1474 C CA . LEU A 1 188 ? 13.744 -7.621 -14.392 1.00 63.78 188 LEU A CA 1
ATOM 1475 C C . LEU A 1 188 ? 12.725 -7.996 -15.467 1.00 63.78 188 LEU A C 1
ATOM 1477 O O . LEU A 1 188 ? 11.610 -8.389 -15.158 1.00 63.78 188 LEU A O 1
ATOM 1481 N N . ARG A 1 189 ? 13.153 -7.989 -16.733 1.00 67.69 189 ARG A N 1
ATOM 1482 C CA . ARG A 1 189 ? 12.397 -8.502 -17.881 1.00 67.69 189 ARG A CA 1
ATOM 1483 C C . ARG A 1 189 ? 11.970 -9.959 -17.707 1.00 67.69 189 ARG A C 1
ATOM 1485 O O . ARG A 1 189 ? 10.797 -10.262 -17.869 1.00 67.69 189 ARG A O 1
ATOM 1492 N N . MET A 1 190 ? 12.905 -10.838 -17.351 1.00 71.94 190 MET A N 1
ATOM 1493 C CA . MET A 1 190 ? 12.627 -12.254 -17.111 1.00 71.94 190 MET A CA 1
ATOM 1494 C C . MET A 1 190 ? 11.759 -12.431 -15.860 1.00 71.94 190 MET A C 1
ATOM 1496 O O . MET A 1 190 ? 10.831 -13.230 -15.881 1.00 71.94 190 MET A O 1
ATOM 1500 N N . GLY A 1 191 ? 11.997 -11.634 -14.812 1.00 72.19 191 GLY A N 1
ATOM 1501 C CA . GLY A 1 191 ? 11.159 -11.625 -13.608 1.00 72.19 191 GLY A CA 1
ATOM 1502 C C . GLY A 1 191 ? 9.699 -11.264 -13.901 1.00 72.19 191 GLY A C 1
ATOM 1503 O O . GLY A 1 191 ? 8.797 -12.000 -13.514 1.00 72.19 191 GLY A O 1
ATOM 1504 N N . VAL A 1 192 ? 9.463 -10.188 -14.657 1.00 74.62 192 VAL A N 1
ATOM 1505 C CA . VAL A 1 192 ? 8.119 -9.754 -15.073 1.00 74.62 192 VAL A CA 1
ATOM 1506 C C . VAL A 1 192 ? 7.435 -10.792 -15.970 1.00 74.62 192 VAL A C 1
ATOM 1508 O O . VAL A 1 192 ? 6.235 -11.015 -15.835 1.00 74.62 192 VAL A O 1
ATOM 1511 N N . GLN A 1 193 ? 8.177 -11.477 -16.844 1.00 77.62 193 GLN A N 1
ATOM 1512 C CA . GLN A 1 193 ? 7.622 -12.557 -17.669 1.00 77.62 193 GLN A CA 1
ATOM 1513 C C . GLN A 1 193 ? 7.218 -13.783 -16.850 1.00 77.62 193 GLN A C 1
ATOM 1515 O O . GLN A 1 193 ? 6.124 -14.305 -17.046 1.00 77.62 193 GLN A O 1
ATOM 1520 N N . ILE A 1 194 ? 8.083 -14.229 -15.933 1.00 76.75 194 ILE A N 1
ATOM 1521 C CA . ILE A 1 194 ? 7.789 -15.349 -15.029 1.00 76.75 194 ILE A CA 1
ATOM 1522 C C . ILE A 1 194 ? 6.546 -15.022 -14.204 1.00 76.75 194 ILE A C 1
ATOM 1524 O O . ILE A 1 194 ? 5.630 -15.836 -14.116 1.00 76.75 194 ILE A O 1
ATOM 1528 N N . LEU A 1 195 ? 6.480 -13.805 -13.664 1.00 77.88 195 LEU A N 1
ATOM 1529 C CA . LEU A 1 195 ? 5.338 -13.334 -12.897 1.00 77.88 195 LEU A CA 1
ATOM 1530 C C . LEU A 1 195 ? 4.050 -13.310 -13.730 1.00 77.88 195 LEU A C 1
ATOM 1532 O O . LEU A 1 195 ? 3.034 -13.837 -13.284 1.00 77.88 195 LEU A O 1
ATOM 1536 N N . GLY A 1 196 ? 4.091 -12.748 -14.942 1.00 77.81 196 GLY A N 1
ATOM 1537 C CA . GLY A 1 196 ? 2.949 -12.753 -15.859 1.00 77.81 196 GLY A CA 1
ATOM 1538 C C . GLY A 1 196 ? 2.471 -14.173 -16.173 1.00 77.81 196 GLY A C 1
ATOM 1539 O O . GLY A 1 196 ? 1.269 -14.433 -16.175 1.00 77.81 196 GLY A O 1
ATOM 1540 N N . GLY A 1 197 ? 3.399 -15.120 -16.347 1.00 78.19 197 GLY A N 1
ATOM 1541 C CA . GLY A 1 197 ? 3.093 -16.542 -16.514 1.00 78.19 197 GLY A CA 1
ATOM 1542 C C . GLY A 1 197 ? 2.389 -17.150 -15.299 1.00 78.19 197 GLY A C 1
ATOM 1543 O O . GLY A 1 197 ? 1.331 -17.758 -15.451 1.00 78.19 197 GLY A O 1
ATOM 1544 N N . ILE A 1 198 ? 2.924 -16.935 -14.092 1.00 81.81 198 ILE A N 1
ATOM 1545 C CA . ILE A 1 198 ? 2.322 -17.420 -12.839 1.00 81.81 198 ILE A CA 1
ATOM 1546 C C . ILE A 1 198 ? 0.910 -16.850 -12.666 1.00 81.81 198 ILE A C 1
ATOM 1548 O O . ILE A 1 198 ? -0.026 -17.610 -12.426 1.00 81.81 198 ILE A O 1
ATOM 1552 N N . LEU A 1 199 ? 0.733 -15.537 -12.840 1.00 84.81 199 LEU A N 1
ATOM 1553 C CA . LEU A 1 199 ? -0.575 -14.889 -12.720 1.00 84.81 199 LEU A CA 1
ATOM 1554 C C . LEU A 1 199 ? -1.571 -15.417 -13.760 1.00 84.81 199 LEU A C 1
ATOM 1556 O O . LEU A 1 199 ? -2.727 -15.647 -13.422 1.00 84.81 199 LEU A O 1
ATOM 1560 N N . THR A 1 200 ? -1.124 -15.694 -14.989 1.00 85.81 200 THR A N 1
ATOM 1561 C CA . THR A 1 200 ? -1.969 -16.315 -16.025 1.00 85.81 200 THR A CA 1
ATOM 1562 C C . THR A 1 200 ? -2.465 -17.694 -15.588 1.00 85.81 200 THR A C 1
ATOM 1564 O O . THR A 1 200 ? -3.655 -17.980 -15.702 1.00 85.81 200 THR A O 1
ATOM 1567 N N . ILE A 1 201 ? -1.575 -18.538 -15.050 1.00 84.88 201 ILE A N 1
ATOM 1568 C CA . ILE A 1 201 ? -1.924 -19.881 -14.559 1.00 84.88 201 ILE A CA 1
ATOM 1569 C C . ILE A 1 201 ? -2.910 -19.786 -13.391 1.00 84.88 201 ILE A C 1
ATOM 1571 O O . ILE A 1 201 ? -3.902 -20.512 -13.358 1.00 84.88 201 ILE A O 1
ATOM 1575 N N . VAL A 1 202 ? -2.670 -18.879 -12.442 1.00 84.75 202 VAL A N 1
ATOM 1576 C CA . VAL A 1 202 ? -3.572 -18.658 -11.304 1.00 84.75 202 VAL A CA 1
ATOM 1577 C C . VAL A 1 202 ? -4.949 -18.191 -11.781 1.00 84.75 202 VAL A C 1
ATOM 1579 O O . VAL A 1 202 ? -5.951 -18.768 -11.369 1.00 84.75 202 VAL A O 1
ATOM 1582 N N . SER A 1 203 ? -5.023 -17.210 -12.686 1.00 84.50 203 SER A N 1
ATOM 1583 C CA . SER A 1 203 ? -6.297 -16.735 -13.240 1.00 84.50 203 SER A CA 1
ATOM 1584 C C . SER A 1 203 ? -7.036 -17.822 -14.029 1.00 84.50 203 SER A C 1
ATOM 1586 O O . SER A 1 203 ? -8.258 -17.904 -13.940 1.00 84.50 203 SER A O 1
ATOM 1588 N N . LEU A 1 204 ? -6.320 -18.690 -14.752 1.00 86.69 204 LEU A N 1
ATOM 1589 C CA . LEU A 1 204 ? -6.920 -19.823 -15.458 1.00 86.69 204 LEU A CA 1
ATOM 1590 C C . LEU A 1 204 ? -7.510 -20.852 -14.484 1.00 86.69 204 LEU A C 1
ATOM 1592 O O . LEU A 1 204 ? -8.645 -21.284 -14.664 1.00 86.69 204 LEU A O 1
ATOM 1596 N N . ASN A 1 205 ? -6.777 -21.200 -13.423 1.00 84.69 205 ASN A N 1
ATOM 1597 C CA . ASN A 1 205 ? -7.286 -22.082 -12.372 1.00 84.69 205 ASN A CA 1
ATOM 1598 C C . ASN A 1 205 ? -8.505 -21.476 -11.666 1.00 84.69 205 ASN A C 1
ATOM 1600 O O . ASN A 1 205 ? -9.462 -22.192 -11.384 1.00 84.69 205 ASN A O 1
ATOM 1604 N N . LEU A 1 206 ? -8.498 -20.162 -11.422 1.00 84.19 206 LEU A N 1
ATOM 1605 C CA . LEU A 1 206 ? -9.634 -19.450 -10.840 1.00 84.19 206 LEU A CA 1
ATOM 1606 C C . LEU A 1 206 ? -10.860 -19.502 -11.763 1.00 84.19 206 LEU A C 1
ATOM 1608 O O . LEU A 1 206 ? -11.966 -19.725 -11.285 1.00 84.19 206 LEU A O 1
ATOM 1612 N N . LEU A 1 207 ? -10.667 -19.347 -13.077 1.00 85.56 207 LEU A N 1
ATOM 1613 C CA . LEU A 1 207 ? -11.741 -19.459 -14.064 1.00 85.56 207 LEU A CA 1
ATOM 1614 C C . LEU A 1 207 ? -12.353 -20.865 -14.066 1.00 85.56 207 LEU A C 1
ATOM 1616 O O . LEU A 1 207 ? -13.572 -21.008 -14.041 1.00 85.56 207 LEU A O 1
ATOM 1620 N N . ILE A 1 208 ? -11.508 -21.900 -14.054 1.00 85.94 208 ILE A N 1
ATOM 1621 C CA . ILE A 1 208 ? -11.947 -23.299 -13.988 1.00 85.94 208 ILE A CA 1
ATOM 1622 C C . ILE A 1 208 ? -12.708 -23.547 -12.681 1.00 85.94 208 ILE A C 1
ATOM 1624 O O . ILE A 1 208 ? -13.817 -24.072 -12.704 1.00 85.94 208 ILE A O 1
ATOM 1628 N N . ALA A 1 209 ? -12.155 -23.121 -11.543 1.00 80.88 209 ALA A N 1
ATOM 1629 C CA . ALA A 1 209 ? -12.811 -23.250 -10.246 1.00 80.88 209 ALA A CA 1
ATOM 1630 C C . ALA A 1 209 ? -14.155 -22.507 -10.202 1.00 80.88 209 ALA A C 1
ATOM 1632 O O . ALA A 1 209 ? -15.112 -23.024 -9.621 1.00 80.88 209 ALA A O 1
ATOM 1633 N N . HIS A 1 210 ? -14.240 -21.334 -10.840 1.00 80.81 210 HIS A N 1
ATOM 1634 C CA . HIS A 1 210 ? -15.464 -20.546 -10.931 1.00 80.81 210 HIS A CA 1
ATOM 1635 C C . HIS A 1 210 ? -16.594 -21.333 -11.584 1.00 80.81 210 HIS A C 1
ATOM 1637 O O . HIS A 1 210 ? -17.629 -21.514 -10.951 1.00 80.81 210 HIS A O 1
ATOM 1643 N N . TYR A 1 211 ? -16.351 -21.899 -12.767 1.00 81.88 211 TYR A N 1
ATOM 1644 C CA . TYR A 1 211 ? -17.353 -22.694 -13.479 1.00 81.88 211 TYR A CA 1
ATOM 1645 C C . TYR A 1 211 ? -17.623 -24.073 -12.866 1.00 81.88 211 TYR A C 1
ATOM 1647 O O . TYR A 1 211 ? -18.693 -24.627 -13.090 1.00 81.88 211 TYR A O 1
ATOM 1655 N N . LEU A 1 212 ? -16.675 -24.651 -12.121 1.00 80.12 212 LEU A N 1
ATOM 1656 C CA . LEU A 1 212 ? -16.863 -25.976 -11.524 1.00 80.12 212 LEU A CA 1
ATOM 1657 C C . LEU A 1 212 ? -17.647 -25.958 -10.212 1.00 80.12 212 LEU A C 1
ATOM 1659 O O . LEU A 1 212 ? -18.341 -26.929 -9.921 1.00 80.12 212 LEU A O 1
ATOM 1663 N N . LYS A 1 213 ? -17.442 -24.947 -9.359 1.00 76.81 213 LYS A N 1
ATOM 1664 C CA . LYS A 1 213 ? -17.975 -24.988 -7.985 1.00 76.81 213 LYS A CA 1
ATOM 1665 C C . LYS A 1 213 ? -18.066 -23.641 -7.282 1.00 76.81 213 LYS A C 1
ATOM 1667 O O . LYS A 1 213 ? -18.868 -23.489 -6.365 1.00 76.81 213 LYS A O 1
ATOM 1672 N N . LEU A 1 214 ? -17.218 -22.676 -7.643 1.00 67.75 214 LEU A N 1
ATOM 1673 C CA . LEU A 1 214 ? -17.213 -21.388 -6.950 1.00 67.75 214 LEU A CA 1
ATOM 1674 C C . LEU A 1 214 ? -18.503 -20.612 -7.219 1.00 67.75 214 LEU A C 1
ATOM 1676 O O . LEU A 1 214 ? -18.919 -19.871 -6.342 1.00 67.75 214 LEU A O 1
ATOM 1680 N N . ASP A 1 215 ? -19.122 -20.776 -8.390 1.00 74.94 215 ASP A N 1
ATOM 1681 C CA . ASP A 1 215 ? -20.379 -20.102 -8.715 1.00 74.94 215 ASP A CA 1
ATOM 1682 C C . ASP A 1 215 ? -21.515 -20.511 -7.762 1.00 74.94 215 ASP A C 1
ATOM 1684 O O . ASP A 1 215 ? -22.153 -19.646 -7.165 1.00 74.94 215 ASP A O 1
ATOM 1688 N N . ASP A 1 216 ? -21.662 -21.812 -7.488 1.00 76.94 216 ASP A N 1
ATOM 1689 C CA . ASP A 1 216 ? -22.640 -22.325 -6.518 1.00 76.94 216 ASP A CA 1
ATOM 1690 C C . ASP A 1 216 ? -22.364 -21.817 -5.095 1.00 76.94 216 ASP A C 1
ATOM 1692 O O . ASP A 1 216 ? -23.278 -21.420 -4.375 1.00 76.94 216 ASP A O 1
ATOM 1696 N N . VAL A 1 217 ? -21.090 -21.788 -4.680 1.00 78.88 217 VAL A N 1
ATOM 1697 C CA . VAL A 1 217 ? -20.694 -21.302 -3.345 1.00 78.88 217 VAL A CA 1
ATOM 1698 C C . VAL A 1 217 ? -20.919 -19.794 -3.206 1.00 78.88 217 VAL A C 1
ATOM 1700 O O . VAL A 1 217 ? -21.336 -19.328 -2.145 1.00 78.88 217 VAL A O 1
ATOM 1703 N N . ILE A 1 218 ? -20.633 -19.022 -4.257 1.00 72.31 218 ILE A N 1
ATOM 1704 C CA . ILE A 1 218 ? -20.884 -17.578 -4.293 1.00 72.31 218 ILE A CA 1
ATOM 1705 C C . ILE A 1 218 ? -22.389 -17.323 -4.246 1.00 72.31 218 ILE A C 1
ATOM 1707 O O . ILE A 1 218 ? -22.818 -16.468 -3.474 1.00 72.31 218 ILE A O 1
ATOM 1711 N N . ALA A 1 219 ? -23.181 -18.074 -5.012 1.00 76.81 219 ALA A N 1
ATOM 1712 C CA . ALA A 1 219 ? -24.631 -17.949 -5.023 1.00 76.81 219 ALA A CA 1
ATOM 1713 C C . ALA A 1 219 ? -25.250 -18.268 -3.659 1.00 76.81 219 ALA A C 1
ATOM 1715 O O . ALA A 1 219 ? -26.016 -17.454 -3.151 1.00 76.81 219 ALA A O 1
ATOM 1716 N N . ASP A 1 220 ? -24.850 -19.372 -3.025 1.00 79.06 220 ASP A N 1
ATOM 1717 C CA . ASP A 1 220 ? -25.320 -19.757 -1.689 1.00 79.06 220 ASP A CA 1
ATOM 1718 C C . ASP A 1 220 ? -24.928 -18.716 -0.625 1.00 79.06 220 ASP A C 1
ATOM 1720 O O . ASP A 1 220 ? -25.753 -18.305 0.189 1.00 79.06 220 ASP A O 1
ATOM 1724 N N . LYS A 1 221 ? -23.691 -18.197 -0.648 1.00 75.62 221 LYS A N 1
ATOM 1725 C CA . LYS A 1 221 ? -23.292 -17.125 0.283 1.00 75.62 221 LYS A CA 1
ATOM 1726 C C . LYS A 1 221 ? -24.033 -15.813 0.036 1.00 75.62 221 LYS A C 1
ATOM 1728 O O . LYS A 1 221 ? -24.394 -15.147 1.002 1.00 75.62 221 LYS A O 1
ATOM 1733 N N . TYR A 1 222 ? -24.232 -15.431 -1.222 1.00 77.81 222 TYR A N 1
ATOM 1734 C CA . TYR A 1 222 ? -24.947 -14.208 -1.578 1.00 77.81 222 TYR A CA 1
ATOM 1735 C C . TYR A 1 222 ? -26.419 -14.294 -1.152 1.00 77.81 222 TYR A C 1
ATOM 1737 O O . TYR A 1 222 ? -26.919 -13.373 -0.513 1.00 77.81 222 TYR A O 1
ATOM 1745 N N . GLU A 1 223 ? -27.070 -15.435 -1.393 1.00 83.69 223 GLU A N 1
ATOM 1746 C CA . GLU A 1 223 ? -28.448 -15.701 -0.964 1.00 83.69 223 GLU A CA 1
ATOM 1747 C C . GLU A 1 223 ? -28.584 -15.677 0.563 1.00 83.69 223 GLU A C 1
ATOM 1749 O O . GLU A 1 223 ? -29.519 -15.079 1.087 1.00 83.69 223 GLU A O 1
ATOM 1754 N N . ARG A 1 224 ? -27.610 -16.216 1.306 1.00 77.31 224 ARG A N 1
ATOM 1755 C CA . ARG A 1 224 ? -27.598 -16.122 2.777 1.00 77.31 224 ARG A CA 1
ATOM 1756 C C . ARG A 1 224 ? -27.402 -14.700 3.305 1.00 77.31 224 ARG A C 1
ATOM 1758 O O . ARG A 1 224 ? -27.958 -14.375 4.348 1.00 77.31 224 ARG A O 1
ATOM 1765 N N . LEU A 1 225 ? -26.585 -13.882 2.638 1.00 75.31 225 LEU A N 1
ATOM 1766 C CA . LEU A 1 225 ? -26.254 -12.522 3.086 1.00 75.31 225 LEU A CA 1
ATOM 1767 C C . LEU A 1 225 ? -27.338 -11.501 2.735 1.00 75.31 225 LEU A C 1
ATOM 1769 O O . LEU A 1 225 ? -27.613 -10.607 3.530 1.00 75.31 225 LEU A O 1
ATOM 1773 N N . PHE A 1 226 ? -27.935 -11.622 1.551 1.00 80.44 226 PHE A N 1
ATOM 1774 C CA . PHE A 1 226 ? -28.858 -10.623 1.008 1.00 80.44 226 PHE A CA 1
ATOM 1775 C C . PHE A 1 226 ? -30.303 -11.121 0.903 1.00 80.44 226 PHE A C 1
ATOM 1777 O O . PHE A 1 226 ? -31.189 -10.332 0.597 1.00 80.44 226 PHE A O 1
ATOM 1784 N N . GLY A 1 227 ? -30.558 -12.409 1.159 1.00 85.19 227 GLY A N 1
ATOM 1785 C CA . GLY A 1 227 ? -31.888 -13.014 1.031 1.00 85.19 227 GLY A CA 1
ATOM 1786 C C . GLY A 1 227 ? -32.362 -13.178 -0.416 1.00 85.19 227 GLY A C 1
ATOM 1787 O O . GLY A 1 227 ? -33.506 -13.560 -0.645 1.00 85.19 227 GLY A O 1
ATOM 1788 N N . GLU A 1 228 ? -31.503 -12.891 -1.395 1.00 85.81 228 GLU A N 1
ATOM 1789 C CA . GLU A 1 228 ? -31.819 -12.923 -2.820 1.00 85.81 228 GLU A CA 1
ATOM 1790 C C . GLU A 1 228 ? -30.725 -13.655 -3.593 1.00 85.81 228 GLU A C 1
ATOM 1792 O O . GLU A 1 228 ? -29.548 -13.598 -3.240 1.00 85.81 228 GLU A O 1
ATOM 1797 N N . LYS A 1 229 ? -31.093 -14.322 -4.690 1.00 80.38 229 LYS A N 1
ATOM 1798 C CA . LYS A 1 229 ? -30.108 -14.941 -5.583 1.00 80.38 229 LYS A CA 1
ATOM 1799 C C . LYS A 1 229 ? -29.323 -13.867 -6.335 1.00 80.38 229 LYS A C 1
ATOM 1801 O O . LYS A 1 229 ? -29.915 -12.869 -6.756 1.00 80.38 229 LYS A O 1
ATOM 1806 N N . PRO A 1 230 ? -28.014 -14.066 -6.573 1.00 76.88 230 PRO A N 1
ATOM 1807 C CA . PRO A 1 230 ? -27.237 -13.106 -7.338 1.00 76.88 230 PRO A CA 1
ATOM 1808 C C . PRO A 1 230 ? -27.823 -12.973 -8.742 1.00 76.88 230 PRO A C 1
ATOM 1810 O O . PRO A 1 230 ? -28.111 -13.961 -9.420 1.00 76.88 230 PRO A O 1
ATOM 1813 N N . ALA A 1 231 ? -27.988 -11.735 -9.205 1.00 82.19 231 ALA A N 1
ATOM 1814 C CA . ALA A 1 231 ? -28.405 -11.499 -10.578 1.00 82.19 231 ALA A CA 1
ATOM 1815 C C . ALA A 1 231 ? -27.392 -12.139 -11.542 1.00 82.19 231 ALA A C 1
ATOM 1817 O O . ALA A 1 231 ? -26.186 -11.973 -11.365 1.00 82.19 231 ALA A O 1
ATOM 1818 N N . ALA A 1 232 ? -27.863 -12.772 -12.622 1.00 80.75 232 ALA A N 1
ATOM 1819 C CA . ALA A 1 232 ? -26.998 -13.378 -13.648 1.00 80.75 232 ALA A CA 1
ATOM 1820 C C . ALA A 1 232 ? -25.931 -12.403 -14.195 1.00 80.75 232 ALA A C 1
ATOM 1822 O O . ALA A 1 232 ? -24.835 -12.798 -14.586 1.00 80.75 232 ALA A O 1
ATOM 1823 N N . ARG A 1 233 ? -26.218 -11.092 -14.158 1.00 82.25 233 ARG A N 1
ATOM 1824 C CA . ARG A 1 233 ? -25.255 -10.035 -14.499 1.00 82.25 233 ARG A CA 1
ATOM 1825 C C . ARG A 1 233 ? -23.997 -10.049 -13.624 1.00 82.25 233 ARG A C 1
ATOM 1827 O O . ARG A 1 233 ? -22.923 -9.770 -14.144 1.00 82.25 233 ARG A O 1
ATOM 1834 N N . ILE A 1 234 ? -24.106 -10.382 -12.337 1.00 76.31 234 ILE A N 1
ATOM 1835 C CA . ILE A 1 234 ? -22.970 -10.442 -11.405 1.00 76.31 234 ILE A CA 1
ATOM 1836 C C . ILE A 1 234 ? -22.041 -11.600 -11.787 1.00 76.31 234 ILE A C 1
ATOM 1838 O O . ILE A 1 234 ? -20.833 -11.403 -11.889 1.00 76.31 234 ILE A O 1
ATOM 1842 N N . GLN A 1 235 ? -22.596 -12.776 -12.091 1.00 78.94 235 GLN A N 1
ATOM 1843 C CA . GLN A 1 235 ? -21.820 -13.946 -12.527 1.00 78.94 235 GLN A CA 1
ATOM 1844 C C . GLN A 1 235 ? -21.085 -13.683 -13.851 1.00 78.94 235 GLN A C 1
ATOM 1846 O O . GLN A 1 235 ? -19.888 -13.955 -13.985 1.00 78.94 235 GLN A O 1
ATOM 1851 N N . VAL A 1 236 ? -21.768 -13.064 -14.822 1.00 85.00 236 VAL A N 1
ATOM 1852 C CA . VAL A 1 236 ? -21.150 -12.652 -16.095 1.00 85.00 236 VAL A CA 1
ATOM 1853 C C . VAL A 1 236 ? -20.047 -11.616 -15.865 1.00 85.00 236 VAL A C 1
ATOM 1855 O O . VAL A 1 236 ? -18.997 -11.683 -16.502 1.00 85.00 236 VAL A O 1
ATOM 1858 N N . MET A 1 237 ? -20.243 -10.673 -14.941 1.00 84.25 237 MET A N 1
ATOM 1859 C CA . MET A 1 237 ? -19.230 -9.670 -14.614 1.00 84.25 237 MET A CA 1
ATOM 1860 C C . MET A 1 237 ? -17.979 -10.310 -13.995 1.00 84.25 237 MET A C 1
ATOM 1862 O O . MET A 1 237 ? -16.864 -9.984 -14.407 1.00 84.25 237 MET A O 1
ATOM 1866 N N . ILE A 1 238 ? -18.149 -11.253 -13.060 1.00 83.06 238 ILE A N 1
ATOM 1867 C CA . ILE A 1 238 ? -17.041 -11.965 -12.406 1.00 83.06 238 ILE A CA 1
ATOM 1868 C C . ILE A 1 238 ? -16.257 -12.770 -13.443 1.00 83.06 238 ILE A C 1
ATOM 1870 O O . ILE A 1 238 ? -15.057 -12.551 -13.609 1.00 83.06 238 ILE A O 1
ATOM 1874 N N . SER A 1 239 ? -16.922 -13.635 -14.206 1.00 84.50 239 SER A N 1
ATOM 1875 C CA . SER A 1 239 ? -16.265 -14.439 -15.246 1.00 84.50 239 SER A CA 1
ATOM 1876 C C . SER A 1 239 ? -15.547 -13.575 -16.294 1.00 84.50 239 SER A C 1
ATOM 1878 O O . SER A 1 239 ? -14.384 -13.835 -16.613 1.00 84.50 239 SER A O 1
ATOM 1880 N N . SER A 1 240 ? -16.171 -12.485 -16.756 1.00 87.31 240 SER A N 1
ATOM 1881 C CA . SER A 1 240 ? -15.556 -11.536 -17.697 1.00 87.31 240 SER A CA 1
ATOM 1882 C C . SER A 1 240 ? -14.318 -10.851 -17.112 1.00 87.31 240 SER A C 1
ATOM 1884 O O . SER A 1 240 ? -13.327 -10.661 -17.818 1.00 87.31 240 SER A O 1
ATOM 1886 N N . SER A 1 241 ? -14.334 -10.518 -15.817 1.00 87.00 241 SER A N 1
ATOM 1887 C CA . SER A 1 241 ? -13.185 -9.913 -15.135 1.00 87.00 241 SER A CA 1
ATOM 1888 C C . SER A 1 241 ? -11.991 -10.872 -15.047 1.00 87.00 241 SER A C 1
ATOM 1890 O O . SER A 1 241 ? -10.847 -10.454 -15.238 1.00 87.00 241 SER A O 1
ATOM 1892 N N . ILE A 1 242 ? -12.243 -12.172 -14.853 1.00 85.56 242 ILE A N 1
ATOM 1893 C CA . ILE A 1 242 ? -11.202 -13.206 -14.820 1.00 85.56 242 ILE A CA 1
ATOM 1894 C C . ILE A 1 242 ? -10.595 -13.383 -16.215 1.00 85.56 242 ILE A C 1
ATOM 1896 O O . ILE A 1 242 ? -9.372 -13.404 -16.357 1.00 85.56 242 ILE A O 1
ATOM 1900 N N . VAL A 1 243 ? -11.430 -13.445 -17.259 1.00 89.12 243 VAL A N 1
ATOM 1901 C CA . VAL A 1 243 ? -10.966 -13.535 -18.655 1.00 89.12 243 VAL A CA 1
ATOM 1902 C C . VAL A 1 243 ? -10.130 -12.312 -19.039 1.00 89.12 243 VAL A C 1
ATOM 1904 O O . VAL A 1 243 ? -9.067 -12.460 -19.647 1.00 89.12 243 VAL A O 1
ATOM 1907 N N . LEU A 1 244 ? -10.553 -11.110 -18.634 1.00 89.94 244 LEU A N 1
ATOM 1908 C CA . LEU A 1 244 ? -9.776 -9.889 -18.838 1.00 89.94 244 LEU A CA 1
ATOM 1909 C C . LEU A 1 244 ? -8.406 -9.976 -18.150 1.00 89.94 244 LEU A C 1
ATOM 1911 O O . LEU A 1 244 ? -7.396 -9.663 -18.779 1.00 89.94 244 LEU A O 1
ATOM 1915 N N . CYS A 1 245 ? -8.346 -10.452 -16.901 1.00 86.56 245 CYS A N 1
ATOM 1916 C CA . CYS A 1 245 ? -7.081 -10.658 -16.189 1.00 86.56 245 CYS A CA 1
ATOM 1917 C C . CYS A 1 245 ? -6.146 -11.618 -16.943 1.00 86.56 245 CYS A C 1
ATOM 1919 O O . CYS A 1 245 ? -4.966 -11.312 -17.107 1.00 86.56 245 CYS A O 1
ATOM 1921 N N . ILE A 1 246 ? -6.663 -12.743 -17.455 1.00 88.44 246 ILE A N 1
ATOM 1922 C CA . ILE A 1 246 ? -5.886 -13.701 -18.264 1.00 88.44 246 ILE A CA 1
ATOM 1923 C C . ILE A 1 246 ? -5.296 -13.004 -19.493 1.00 88.44 246 ILE A C 1
ATOM 1925 O O . ILE A 1 246 ? -4.087 -13.068 -19.719 1.00 88.44 246 ILE A O 1
ATOM 1929 N N . PHE A 1 247 ? -6.135 -12.311 -20.267 1.00 90.75 247 PHE A N 1
ATOM 1930 C CA . PHE A 1 247 ? -5.704 -11.622 -21.482 1.00 90.75 247 PHE A CA 1
ATOM 1931 C C . PHE A 1 247 ? -4.593 -10.611 -21.191 1.00 90.75 247 PHE A C 1
ATOM 1933 O O . PHE A 1 247 ? -3.554 -10.580 -21.850 1.00 90.75 247 PHE A O 1
ATOM 1940 N N . VAL A 1 248 ? -4.785 -9.813 -20.150 1.00 89.19 248 VAL A N 1
ATOM 1941 C CA . VAL A 1 248 ? -3.865 -8.751 -19.766 1.00 89.19 248 VAL A CA 1
ATOM 1942 C C . VAL A 1 248 ? -2.544 -9.312 -19.214 1.00 89.19 248 VAL A C 1
ATOM 1944 O O . VAL A 1 248 ? -1.479 -8.770 -19.515 1.00 89.19 248 VAL A O 1
ATOM 1947 N N . ASN A 1 249 ? -2.564 -10.442 -18.499 1.00 88.06 249 ASN A N 1
ATOM 1948 C CA . ASN A 1 249 ? -1.349 -11.146 -18.069 1.00 88.06 249 ASN A CA 1
ATOM 1949 C C . ASN A 1 249 ? -0.549 -11.718 -19.249 1.00 88.06 249 ASN A C 1
ATOM 1951 O O . ASN A 1 249 ? 0.679 -11.613 -19.272 1.00 88.06 249 ASN A O 1
ATOM 1955 N N . ILE A 1 250 ? -1.228 -12.237 -20.275 1.00 87.25 250 ILE A N 1
ATOM 1956 C CA . ILE A 1 250 ? -0.587 -12.679 -21.520 1.00 87.25 250 ILE A CA 1
ATOM 1957 C C . ILE A 1 250 ? 0.120 -11.501 -22.212 1.00 87.25 250 ILE A C 1
ATOM 1959 O O . ILE A 1 250 ? 1.264 -11.637 -22.658 1.00 87.25 250 ILE A O 1
ATOM 1963 N N . LEU A 1 251 ? -0.505 -10.317 -22.247 1.00 86.81 251 LEU A N 1
ATOM 1964 C CA . LEU A 1 251 ? 0.126 -9.112 -22.797 1.00 86.81 251 LEU A CA 1
ATOM 1965 C C . LEU A 1 251 ? 1.407 -8.721 -22.050 1.00 86.81 251 LEU A C 1
ATOM 1967 O O . LEU A 1 251 ? 2.350 -8.251 -22.687 1.00 86.81 251 LEU A O 1
ATOM 1971 N N . VAL A 1 252 ? 1.504 -8.968 -20.739 1.00 84.44 252 VAL A N 1
ATOM 1972 C CA . VAL A 1 252 ? 2.749 -8.741 -19.982 1.00 84.44 252 VAL A CA 1
ATOM 1973 C C . VAL A 1 252 ? 3.874 -9.660 -20.417 1.00 84.44 252 VAL A C 1
ATOM 1975 O O . VAL A 1 252 ? 5.008 -9.198 -20.560 1.00 84.44 252 VAL A O 1
ATOM 1978 N N . ILE A 1 253 ? 3.581 -10.932 -20.683 1.00 84.69 253 ILE A N 1
ATOM 1979 C CA . ILE A 1 253 ? 4.582 -11.895 -21.162 1.00 84.69 253 ILE A CA 1
ATOM 1980 C C . ILE A 1 253 ? 5.183 -11.403 -22.490 1.00 84.69 253 ILE A C 1
ATOM 1982 O O . ILE A 1 253 ? 6.412 -11.358 -22.649 1.00 84.69 253 ILE A O 1
ATOM 1986 N N . PHE A 1 254 ? 4.322 -10.949 -23.409 1.00 85.12 254 PHE A N 1
ATOM 1987 C CA . PHE A 1 254 ? 4.729 -10.371 -24.692 1.00 85.12 254 PHE A CA 1
ATOM 1988 C C . PHE A 1 254 ? 5.372 -8.981 -24.560 1.00 85.12 254 PHE A C 1
ATOM 1990 O O . PHE A 1 254 ? 6.289 -8.647 -25.306 1.00 85.12 254 PHE A O 1
ATOM 1997 N N . GLY A 1 255 ? 4.951 -8.155 -23.603 1.00 79.19 255 GLY A N 1
ATOM 1998 C CA . GLY A 1 255 ? 5.580 -6.863 -23.320 1.00 79.19 255 GLY A CA 1
ATOM 1999 C C . GLY A 1 255 ? 6.993 -7.018 -22.743 1.00 79.19 255 GLY A C 1
ATOM 2000 O O . GLY A 1 255 ? 7.920 -6.279 -23.104 1.00 79.19 255 GLY A O 1
ATOM 2001 N N . GLY A 1 256 ? 7.191 -8.029 -21.897 1.00 75.00 256 GLY A N 1
ATOM 2002 C CA . GLY A 1 256 ? 8.465 -8.351 -21.260 1.00 75.00 256 GLY A CA 1
ATOM 2003 C C . GLY A 1 256 ? 9.556 -8.793 -22.241 1.00 75.00 256 GLY A C 1
ATOM 2004 O O . GLY A 1 256 ? 10.721 -8.424 -22.052 1.00 75.00 256 GLY A O 1
ATOM 2005 N N . SER A 1 257 ? 9.192 -9.463 -23.344 1.00 78.38 257 SER A N 1
ATOM 2006 C CA . SER A 1 257 ? 10.144 -10.044 -24.314 1.00 78.38 257 SER A CA 1
ATOM 2007 C C . SER A 1 257 ? 10.952 -9.007 -25.101 1.00 78.38 257 SER A C 1
ATOM 2009 O O . SER A 1 257 ? 11.984 -9.337 -25.677 1.00 78.38 257 SER A O 1
ATOM 2011 N N . GLY A 1 258 ? 10.575 -7.726 -25.019 1.00 63.22 258 GLY A N 1
ATOM 2012 C CA . GLY A 1 258 ? 11.404 -6.612 -25.475 1.00 63.22 258 GLY A CA 1
ATOM 2013 C C . GLY A 1 258 ? 11.330 -6.380 -26.975 1.00 63.22 258 GLY A C 1
ATOM 2014 O O . GLY A 1 258 ? 12.215 -6.771 -27.723 1.00 63.22 258 GLY A O 1
ATOM 2015 N N . GLY A 1 259 ? 10.303 -5.641 -27.389 1.00 71.69 259 GLY A N 1
ATOM 2016 C CA . GLY A 1 259 ? 10.160 -5.123 -28.747 1.00 71.69 259 GLY A CA 1
ATOM 2017 C C . GLY A 1 259 ? 9.694 -3.667 -28.763 1.00 71.69 259 GLY A C 1
ATOM 2018 O O . GLY A 1 259 ? 9.484 -3.046 -27.718 1.00 71.69 259 GLY A O 1
ATOM 2019 N N . ARG A 1 260 ? 9.477 -3.128 -29.970 1.00 75.06 260 ARG A N 1
ATOM 2020 C CA . ARG A 1 260 ? 8.960 -1.762 -30.204 1.00 75.06 260 ARG A CA 1
ATOM 2021 C C . ARG A 1 260 ? 7.609 -1.506 -29.519 1.00 75.06 260 ARG A C 1
ATOM 2023 O O . ARG A 1 260 ? 7.305 -0.370 -29.174 1.00 75.06 260 ARG A O 1
ATOM 2030 N N . TRP A 1 261 ? 6.842 -2.568 -29.274 1.00 78.94 261 TRP A N 1
ATOM 2031 C CA . TRP A 1 261 ? 5.498 -2.533 -28.695 1.00 78.94 261 TRP A CA 1
ATOM 2032 C C . TRP A 1 261 ? 5.452 -2.701 -27.175 1.00 78.94 261 TRP A C 1
ATOM 2034 O O . TRP A 1 261 ? 4.366 -2.669 -26.607 1.00 78.94 261 TRP A O 1
ATOM 2044 N N . ARG A 1 262 ? 6.598 -2.836 -26.490 1.00 79.00 262 ARG A N 1
ATOM 2045 C CA . ARG A 1 262 ? 6.651 -3.115 -25.043 1.00 79.00 262 ARG A CA 1
ATOM 2046 C C . ARG A 1 262 ? 5.713 -2.226 -24.220 1.00 79.00 262 ARG A C 1
ATOM 2048 O O . ARG A 1 262 ? 4.951 -2.744 -23.419 1.00 79.00 262 ARG A O 1
ATOM 2055 N N . ARG A 1 263 ? 5.733 -0.905 -24.420 1.00 74.75 263 ARG A N 1
ATOM 2056 C CA . ARG A 1 263 ? 4.875 0.011 -23.642 1.00 74.75 263 ARG A CA 1
ATOM 2057 C C . ARG A 1 263 ? 3.395 -0.172 -23.948 1.00 74.75 263 ARG A C 1
ATOM 2059 O O . ARG A 1 263 ? 2.595 -0.189 -23.027 1.00 74.75 263 ARG A O 1
ATOM 2066 N N . ALA A 1 264 ? 3.051 -0.341 -25.223 1.00 82.19 264 ALA A N 1
ATOM 2067 C CA . ALA A 1 264 ? 1.672 -0.566 -25.642 1.00 82.19 264 ALA A CA 1
ATOM 2068 C C . ALA A 1 264 ? 1.113 -1.883 -25.077 1.00 82.19 264 ALA A C 1
ATOM 2070 O O . ALA A 1 264 ? -0.063 -1.947 -24.752 1.00 82.19 264 ALA A O 1
ATOM 2071 N N . LEU A 1 265 ? 1.962 -2.903 -24.913 1.00 84.50 265 LEU A N 1
ATOM 2072 C CA . LEU A 1 265 ? 1.578 -4.200 -24.350 1.00 84.50 265 LEU A CA 1
ATOM 2073 C C . LEU A 1 265 ? 1.530 -4.199 -22.813 1.00 84.50 265 LEU A C 1
ATOM 2075 O O . LEU A 1 265 ? 0.685 -4.872 -22.235 1.00 84.50 265 LEU A O 1
ATOM 2079 N N . LEU A 1 266 ? 2.394 -3.430 -22.140 1.00 82.88 266 LEU A N 1
ATOM 2080 C CA . LEU A 1 266 ? 2.397 -3.323 -20.673 1.00 82.88 266 LEU A CA 1
ATOM 2081 C C . LEU A 1 266 ? 1.348 -2.337 -20.132 1.00 82.88 266 LEU A C 1
ATOM 2083 O O . LEU A 1 266 ? 0.903 -2.489 -18.998 1.00 82.88 266 LEU A O 1
ATOM 2087 N N . LEU A 1 267 ? 0.935 -1.336 -20.919 1.00 84.12 267 LEU A N 1
ATOM 2088 C CA . LEU A 1 267 ? -0.003 -0.298 -20.479 1.00 84.12 267 LEU A CA 1
ATOM 2089 C C . LEU A 1 267 ? -1.381 -0.849 -20.055 1.00 84.12 267 LEU A C 1
ATOM 2091 O O . LEU A 1 267 ? -1.827 -0.475 -18.972 1.00 84.12 267 LEU A O 1
ATOM 2095 N N . PRO A 1 268 ? -2.044 -1.749 -20.812 1.00 86.12 268 PRO A N 1
ATOM 2096 C CA . PRO A 1 268 ? -3.307 -2.349 -20.378 1.00 86.12 268 PRO A CA 1
ATOM 2097 C C . PRO A 1 268 ? -3.186 -3.056 -19.029 1.00 86.12 268 PRO A C 1
ATOM 2099 O O . PRO A 1 268 ? -4.082 -2.951 -18.196 1.00 86.12 268 PRO A O 1
ATOM 2102 N N . TRP A 1 269 ? -2.052 -3.717 -18.782 1.00 88.88 269 TRP A N 1
ATOM 2103 C CA . TRP A 1 269 ? -1.788 -4.370 -17.505 1.00 88.88 269 TRP A CA 1
ATOM 2104 C C . TRP A 1 269 ? -1.624 -3.384 -16.366 1.00 88.88 269 TRP A C 1
ATOM 2106 O O . TRP A 1 269 ? -2.266 -3.551 -15.332 1.00 88.88 269 TRP A O 1
ATOM 2116 N N . LEU A 1 270 ? -0.862 -2.310 -16.577 1.00 83.75 270 LEU A N 1
ATOM 2117 C CA . LEU A 1 270 ? -0.727 -1.248 -15.583 1.00 83.75 270 LEU A CA 1
ATOM 2118 C C . LEU A 1 270 ? -2.084 -0.617 -15.242 1.00 83.75 270 LEU A C 1
ATOM 2120 O O . LEU A 1 270 ? -2.350 -0.346 -14.076 1.00 83.75 270 LEU A O 1
ATOM 2124 N N . ILE A 1 271 ? -2.959 -0.414 -16.227 1.00 86.62 271 ILE A N 1
ATOM 2125 C CA . ILE A 1 271 ? -4.285 0.164 -15.988 1.00 86.62 271 ILE A CA 1
ATOM 2126 C C . ILE A 1 271 ? -5.164 -0.813 -15.199 1.00 86.62 271 ILE A C 1
ATOM 2128 O O . ILE A 1 271 ? -5.677 -0.456 -14.141 1.00 86.62 271 ILE A O 1
ATOM 2132 N N . VAL A 1 272 ? -5.316 -2.052 -15.678 1.00 86.19 272 VAL A N 1
ATOM 2133 C CA . VAL A 1 272 ? -6.220 -3.039 -15.065 1.00 86.19 272 VAL A CA 1
ATOM 2134 C C . VAL A 1 272 ? -5.775 -3.402 -13.652 1.00 86.19 272 VAL A C 1
ATOM 2136 O O . VAL A 1 272 ? -6.578 -3.325 -12.726 1.00 86.19 272 VAL A O 1
ATOM 2139 N N . TYR A 1 273 ? -4.496 -3.727 -13.451 1.00 83.50 273 TYR A N 1
ATOM 2140 C CA . TYR A 1 273 ? -3.994 -4.030 -12.111 1.00 83.50 273 TYR A CA 1
ATOM 2141 C C . TYR A 1 273 ? -3.982 -2.794 -11.209 1.00 83.50 273 TYR A C 1
ATOM 2143 O O . TYR A 1 273 ? -4.228 -2.932 -10.017 1.00 83.50 273 TYR A O 1
ATOM 2151 N N . GLY A 1 274 ? -3.796 -1.590 -11.763 1.00 82.94 274 GLY A N 1
ATOM 2152 C CA . GLY A 1 274 ? -3.979 -0.339 -11.024 1.00 82.94 274 GLY A CA 1
ATOM 2153 C C . GLY A 1 274 ? -5.392 -0.207 -10.448 1.00 82.94 274 GLY A C 1
ATOM 2154 O O . GLY A 1 274 ? -5.546 0.072 -9.261 1.00 82.94 274 GLY A O 1
ATOM 2155 N N . PHE A 1 275 ? -6.428 -0.492 -11.245 1.00 86.06 275 PHE A N 1
ATOM 2156 C CA . PHE A 1 275 ? -7.813 -0.522 -10.761 1.00 86.06 275 PHE A CA 1
ATOM 2157 C C . PHE A 1 275 ? -8.061 -1.621 -9.724 1.00 86.06 275 PHE A C 1
ATOM 2159 O O . PHE A 1 275 ? -8.747 -1.364 -8.740 1.00 86.06 275 PHE A O 1
ATOM 2166 N N . ILE A 1 276 ? -7.487 -2.816 -9.901 1.00 83.62 276 ILE A N 1
ATOM 2167 C CA . ILE A 1 276 ? -7.606 -3.910 -8.921 1.00 83.62 276 ILE A CA 1
ATOM 2168 C C . ILE A 1 276 ? -6.975 -3.508 -7.583 1.00 83.62 276 ILE A C 1
ATOM 2170 O O . ILE A 1 276 ? -7.571 -3.748 -6.538 1.00 83.62 276 ILE A O 1
ATOM 2174 N N . ILE A 1 277 ? -5.808 -2.860 -7.602 1.00 82.75 277 ILE A N 1
ATOM 2175 C CA . ILE A 1 277 ? -5.140 -2.361 -6.393 1.00 82.75 277 ILE A CA 1
ATOM 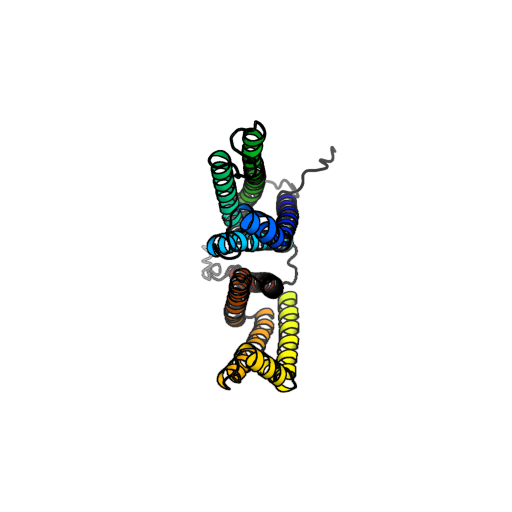2176 C C . ILE A 1 277 ? -5.992 -1.291 -5.711 1.00 82.75 277 ILE A C 1
ATOM 2178 O O . ILE A 1 277 ? -6.218 -1.382 -4.508 1.00 82.75 277 ILE A O 1
ATOM 2182 N N . MET A 1 278 ? -6.512 -0.316 -6.465 1.00 82.12 278 MET A N 1
ATOM 2183 C CA . MET A 1 278 ? -7.420 0.696 -5.911 1.00 82.12 278 MET A CA 1
ATOM 2184 C C . MET A 1 278 ? -8.682 0.061 -5.320 1.00 82.12 278 MET A C 1
ATOM 2186 O O . MET A 1 278 ? -9.124 0.468 -4.252 1.00 82.12 278 MET A O 1
ATOM 2190 N N . GLY A 1 279 ? -9.234 -0.963 -5.976 1.00 84.00 279 GLY A N 1
ATOM 2191 C CA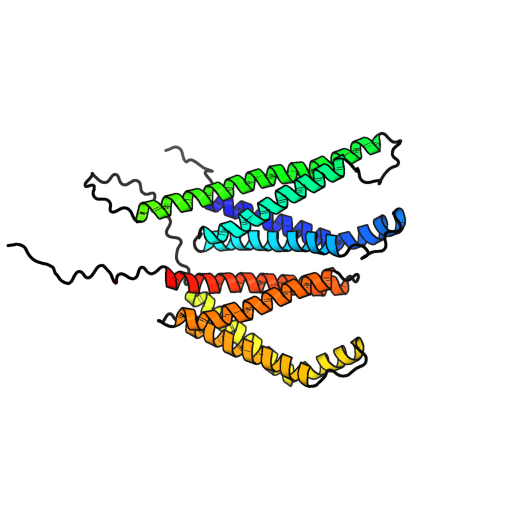 . GLY A 1 279 ? -10.365 -1.731 -5.465 1.00 84.00 279 GLY A CA 1
ATOM 2192 C C . GLY A 1 279 ? -10.031 -2.492 -4.182 1.00 84.00 279 GLY A C 1
ATOM 2193 O O . GLY A 1 279 ? -10.832 -2.484 -3.258 1.00 84.00 279 GLY A O 1
ATOM 2194 N N . ALA A 1 280 ? -8.847 -3.102 -4.088 1.00 85.00 280 ALA A N 1
ATOM 2195 C CA . ALA A 1 280 ? -8.399 -3.826 -2.898 1.00 85.00 280 ALA A CA 1
ATOM 2196 C C . ALA A 1 280 ? -8.153 -2.889 -1.704 1.00 85.00 280 ALA A C 1
ATOM 2198 O O . ALA A 1 280 ? -8.580 -3.195 -0.595 1.00 85.00 280 ALA A O 1
ATOM 2199 N N . ILE A 1 281 ? -7.527 -1.731 -1.938 1.00 80.38 281 ILE A N 1
ATOM 2200 C CA . ILE A 1 281 ? -7.324 -0.690 -0.918 1.00 80.38 281 ILE A CA 1
ATOM 2201 C C . ILE A 1 281 ? -8.674 -0.095 -0.494 1.00 80.38 281 ILE A C 1
ATOM 2203 O O . ILE A 1 281 ? -8.968 -0.008 0.692 1.00 80.38 281 ILE A O 1
ATOM 2207 N N . GLY A 1 282 ? -9.548 0.236 -1.448 1.00 80.88 282 GLY A N 1
ATOM 2208 C CA . GLY A 1 282 ? -10.889 0.741 -1.145 1.00 80.88 282 GLY A CA 1
ATOM 2209 C C . GLY A 1 282 ? -11.751 -0.277 -0.391 1.00 80.88 282 GLY A C 1
ATOM 2210 O O . GLY A 1 282 ? -12.456 0.087 0.545 1.00 80.88 282 GLY A O 1
ATOM 2211 N N . ALA A 1 283 ? -11.664 -1.561 -0.747 1.00 84.56 283 ALA A N 1
ATOM 2212 C CA . ALA A 1 283 ? -12.333 -2.638 -0.024 1.00 84.56 283 ALA A CA 1
ATOM 2213 C C . ALA A 1 283 ? -11.757 -2.814 1.385 1.00 84.56 283 ALA A C 1
ATOM 2215 O O . ALA A 1 283 ? -12.523 -3.019 2.320 1.00 84.56 283 ALA A O 1
ATOM 2216 N N . HIS A 1 284 ? -10.437 -2.695 1.557 1.00 84.69 284 HIS A N 1
ATOM 2217 C CA . HIS A 1 284 ? -9.824 -2.680 2.881 1.00 84.69 284 HIS A CA 1
ATOM 2218 C C . HIS A 1 284 ? -10.399 -1.550 3.738 1.00 84.69 284 HIS A C 1
ATOM 2220 O O . HIS A 1 284 ? -10.947 -1.848 4.793 1.00 84.69 284 HIS A O 1
ATOM 2226 N N . GLN A 1 285 ? -10.384 -0.307 3.246 1.00 80.56 285 GLN A N 1
ATOM 2227 C CA . GLN A 1 285 ? -10.964 0.845 3.948 1.00 80.56 285 GLN A CA 1
ATOM 2228 C C . GLN A 1 285 ? -12.447 0.638 4.269 1.00 80.56 285 GLN A C 1
ATOM 2230 O O . GLN A 1 285 ? -12.915 0.984 5.350 1.00 80.56 285 GLN A O 1
ATOM 2235 N N . TRP A 1 286 ? -13.203 0.044 3.344 1.00 81.19 286 TRP A N 1
ATOM 2236 C CA . TRP A 1 286 ? -14.598 -0.299 3.589 1.00 81.19 286 TRP A CA 1
ATOM 2237 C C . TRP A 1 286 ? -14.728 -1.292 4.746 1.00 81.19 286 TRP A C 1
ATOM 2239 O O . TRP A 1 286 ? -15.422 -1.012 5.718 1.00 81.19 286 TRP A O 1
ATOM 2249 N N . PHE A 1 287 ? -14.019 -2.420 4.698 1.00 80.75 287 PHE A N 1
ATOM 2250 C CA . PHE A 1 287 ? -14.063 -3.434 5.751 1.00 80.75 287 PHE A CA 1
ATOM 2251 C C . PHE A 1 287 ? -13.527 -2.925 7.096 1.00 80.75 287 PHE A C 1
ATOM 2253 O O . PHE A 1 287 ? -14.053 -3.304 8.142 1.00 80.75 287 PHE A O 1
ATOM 2260 N N . THR A 1 288 ? -12.536 -2.029 7.106 1.00 72.19 288 THR A N 1
ATOM 2261 C CA . THR A 1 288 ? -12.054 -1.410 8.344 1.00 72.19 288 THR A CA 1
ATOM 2262 C C . THR A 1 288 ? -12.977 -0.323 8.880 1.00 72.19 288 THR A C 1
ATOM 2264 O O . THR A 1 288 ? -12.872 0.011 10.056 1.00 72.19 288 THR A O 1
ATOM 2267 N N . THR A 1 289 ? -13.960 0.165 8.126 1.00 73.50 289 THR A N 1
ATOM 2268 C CA . THR A 1 289 ? -15.015 1.014 8.713 1.00 73.50 289 THR A CA 1
ATOM 2269 C C . THR A 1 289 ? -16.073 0.222 9.473 1.00 73.50 289 THR A C 1
ATOM 2271 O O . THR A 1 289 ? -16.782 0.790 10.305 1.00 73.50 289 THR A O 1
ATOM 2274 N N . LEU A 1 290 ? -16.169 -1.085 9.225 1.00 75.94 290 LEU A N 1
ATOM 2275 C CA . LEU A 1 290 ? -17.142 -1.942 9.886 1.00 75.94 290 LEU A CA 1
ATOM 2276 C C . LEU A 1 290 ? -16.668 -2.359 11.289 1.00 75.94 290 LEU A C 1
ATOM 2278 O O . LEU A 1 290 ? -15.496 -2.200 11.647 1.00 75.94 290 LEU A O 1
ATOM 2282 N N . CYS A 1 291 ? -17.595 -2.839 12.117 1.00 70.50 291 CYS A N 1
ATOM 2283 C CA . CYS A 1 291 ? -17.364 -3.034 13.552 1.00 70.50 291 CYS A CA 1
ATOM 2284 C C . CYS A 1 291 ? -16.925 -4.447 13.938 1.00 70.50 291 CYS A C 1
ATOM 2286 O O . CYS A 1 291 ? -16.518 -4.645 15.080 1.00 70.50 291 CYS A O 1
ATOM 2288 N N . TRP A 1 292 ? -17.050 -5.429 13.044 1.00 71.12 292 TRP A N 1
ATOM 2289 C CA . TRP A 1 292 ? -16.858 -6.827 13.409 1.00 71.12 292 TRP A CA 1
ATOM 2290 C C . TRP A 1 292 ? -15.420 -7.284 13.145 1.00 71.12 292 TRP A C 1
ATOM 2292 O O . TRP A 1 292 ? -14.878 -7.061 12.061 1.00 71.12 292 TRP A O 1
ATOM 2302 N N . VAL A 1 293 ? -14.831 -8.006 14.108 1.00 69.31 293 VAL A N 1
ATOM 2303 C CA . VAL A 1 293 ? -13.484 -8.612 14.011 1.00 69.31 293 VAL A CA 1
ATOM 2304 C C . VAL A 1 293 ? -13.306 -9.366 12.690 1.00 69.31 293 VAL A C 1
ATOM 2306 O O . VAL A 1 293 ? -12.279 -9.260 12.020 1.00 69.31 293 VAL A O 1
ATOM 2309 N N . GLU A 1 294 ? -14.322 -10.140 12.304 1.00 72.50 294 GLU A N 1
ATOM 2310 C CA . GLU A 1 294 ? -14.315 -10.973 11.100 1.00 72.50 294 GLU A CA 1
ATOM 2311 C C . GLU A 1 294 ? -14.145 -10.130 9.830 1.00 72.50 294 GLU A C 1
ATOM 2313 O O . GLU A 1 294 ? -13.399 -10.497 8.921 1.00 72.50 294 GLU A O 1
ATOM 2318 N N . GLU A 1 295 ? -14.766 -8.952 9.794 1.00 75.44 295 GLU A N 1
ATOM 2319 C CA . GLU A 1 295 ? -14.664 -8.008 8.685 1.00 75.44 295 GLU A CA 1
ATOM 2320 C C . GLU A 1 295 ? -13.277 -7.375 8.620 1.00 75.44 295 GLU A C 1
ATOM 2322 O O . GLU A 1 295 ? -12.721 -7.243 7.530 1.00 75.44 295 GLU A O 1
ATOM 2327 N N . LYS A 1 296 ? -12.641 -7.105 9.766 1.00 71.69 296 LYS A N 1
ATOM 2328 C CA . LYS A 1 296 ? -11.243 -6.642 9.809 1.00 71.69 296 LYS A CA 1
ATOM 2329 C C . LYS A 1 296 ? -10.277 -7.664 9.227 1.00 71.69 296 LYS A C 1
ATOM 2331 O O . LYS A 1 296 ? -9.316 -7.271 8.571 1.00 71.69 296 LYS A O 1
ATOM 2336 N N . VAL A 1 297 ? -10.527 -8.962 9.419 1.00 76.25 297 VAL A N 1
ATOM 2337 C CA . VAL A 1 297 ? -9.712 -10.023 8.804 1.00 76.25 297 VAL A CA 1
ATOM 2338 C C . VAL A 1 297 ? -9.839 -9.978 7.280 1.00 76.25 297 VAL A C 1
ATOM 2340 O O . VAL A 1 297 ? -8.821 -10.028 6.588 1.00 76.25 297 VAL A O 1
ATOM 2343 N N . TYR A 1 298 ? -11.051 -9.807 6.739 1.00 79.69 298 TYR A N 1
ATOM 2344 C CA . TYR A 1 298 ? -11.237 -9.608 5.295 1.00 79.69 298 TYR A CA 1
ATOM 2345 C C . TYR A 1 298 ? -10.565 -8.324 4.804 1.00 79.69 298 TYR A C 1
ATOM 2347 O O . TYR A 1 298 ? -9.904 -8.341 3.764 1.00 79.69 298 TYR A O 1
ATOM 2355 N N . GLY A 1 299 ? -10.652 -7.246 5.585 1.00 80.06 299 GLY A N 1
ATOM 2356 C CA . GLY A 1 299 ? -9.906 -6.018 5.352 1.00 80.06 299 GLY A CA 1
ATOM 2357 C C . GLY A 1 299 ? -8.405 -6.286 5.258 1.00 80.06 299 GLY A C 1
ATOM 2358 O O . GLY A 1 299 ? -7.779 -5.897 4.276 1.00 80.06 299 GLY A O 1
ATOM 2359 N N . LEU A 1 300 ? -7.812 -6.987 6.225 1.00 77.88 300 LEU A N 1
ATOM 2360 C CA . LEU A 1 300 ? -6.383 -7.306 6.236 1.00 77.88 300 LEU A CA 1
ATOM 2361 C C . LEU A 1 300 ? -5.970 -8.134 5.009 1.00 77.88 300 LEU A C 1
ATOM 2363 O O . LEU A 1 300 ? -4.932 -7.868 4.405 1.00 77.88 300 LEU A O 1
ATOM 2367 N N . VAL A 1 301 ? -6.790 -9.105 4.599 1.00 82.31 301 VAL A N 1
ATOM 2368 C CA . VAL A 1 301 ? -6.552 -9.885 3.374 1.00 82.31 301 VAL A CA 1
ATOM 2369 C C . VAL A 1 301 ? -6.588 -8.989 2.132 1.00 82.31 301 VAL A C 1
ATOM 2371 O O . VAL A 1 301 ? -5.711 -9.108 1.270 1.00 82.31 301 VAL A O 1
ATOM 2374 N N . CYS A 1 302 ? -7.551 -8.065 2.046 1.00 84.31 302 CYS A N 1
ATOM 2375 C CA . CYS A 1 302 ? -7.629 -7.085 0.959 1.00 84.31 302 CYS A CA 1
ATOM 2376 C C . CYS A 1 302 ? -6.381 -6.200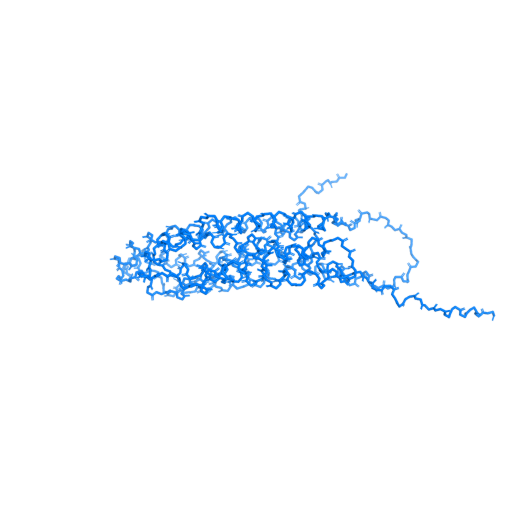 0.925 1.00 84.31 302 CYS A C 1
ATOM 2378 O O . CYS A 1 302 ? -5.805 -5.994 -0.142 1.00 84.31 302 CYS A O 1
ATOM 2380 N N . LEU A 1 303 ? -5.903 -5.765 2.091 1.00 80.31 303 LEU A N 1
ATOM 2381 C CA . LEU A 1 303 ? -4.708 -4.945 2.208 1.00 80.31 303 LEU A CA 1
ATOM 2382 C C . LEU A 1 303 ? -3.444 -5.684 1.764 1.00 80.31 303 LEU A C 1
ATOM 2384 O O . LEU A 1 303 ? -2.691 -5.171 0.940 1.00 80.31 303 LEU A O 1
ATOM 2388 N N . ILE A 1 304 ? -3.223 -6.906 2.259 1.00 78.31 304 ILE A N 1
ATOM 2389 C CA . ILE A 1 304 ? -2.089 -7.749 1.846 1.00 78.31 304 ILE A CA 1
ATOM 2390 C C . ILE A 1 304 ? -2.117 -7.952 0.327 1.00 78.31 304 ILE A C 1
ATOM 2392 O O . ILE A 1 304 ? -1.089 -7.834 -0.341 1.00 78.31 304 ILE A O 1
ATOM 2396 N N . THR A 1 305 ? -3.302 -8.207 -0.230 1.00 82.12 305 THR A N 1
ATOM 2397 C CA . THR A 1 305 ? -3.492 -8.372 -1.676 1.00 82.12 305 THR A CA 1
ATOM 2398 C C . THR A 1 305 ? -3.172 -7.081 -2.434 1.00 82.12 305 THR A C 1
ATOM 2400 O O . THR A 1 305 ? -2.457 -7.127 -3.435 1.00 82.12 305 THR A O 1
ATOM 2403 N N . GLY A 1 306 ? 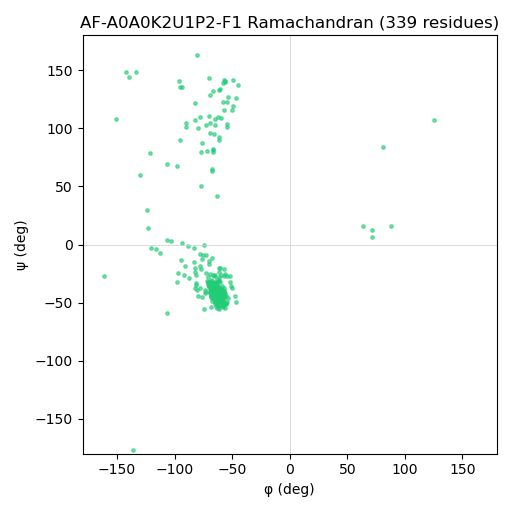-3.633 -5.929 -1.939 1.00 80.06 306 GLY A N 1
ATOM 2404 C CA . GLY A 1 306 ? -3.329 -4.608 -2.490 1.00 80.06 306 GLY A CA 1
ATOM 2405 C C . GLY A 1 306 ? -1.831 -4.297 -2.471 1.00 80.06 306 GLY A C 1
ATOM 2406 O O . GLY A 1 306 ? -1.284 -3.882 -3.491 1.00 80.06 306 GLY A O 1
ATOM 2407 N N . PHE A 1 307 ? -1.141 -4.583 -1.362 1.00 75.94 307 PHE A N 1
ATOM 2408 C CA . PHE A 1 307 ? 0.309 -4.406 -1.234 1.00 75.94 307 PHE A CA 1
ATOM 2409 C C . PHE A 1 307 ? 1.097 -5.273 -2.200 1.00 75.94 307 PHE A C 1
ATOM 2411 O O . PHE A 1 307 ? 1.964 -4.766 -2.914 1.00 75.94 307 PHE A O 1
ATOM 2418 N N . LEU A 1 308 ? 0.803 -6.576 -2.235 1.00 76.88 308 LEU A N 1
ATOM 2419 C CA . LEU A 1 308 ? 1.448 -7.486 -3.175 1.00 76.88 308 LEU A CA 1
ATOM 2420 C C . LEU A 1 308 ? 1.193 -7.013 -4.606 1.00 76.88 308 LEU A C 1
ATOM 2422 O O . LEU A 1 308 ? 2.138 -6.875 -5.378 1.00 76.88 308 LEU A O 1
ATOM 2426 N N . GLY A 1 309 ? -0.055 -6.670 -4.932 1.00 80.94 309 GLY A N 1
ATOM 2427 C CA . GLY A 1 309 ? -0.429 -6.094 -6.218 1.00 80.94 309 GLY A CA 1
ATOM 2428 C C . GLY A 1 309 ? 0.395 -4.856 -6.565 1.00 80.94 309 GLY A C 1
ATOM 2429 O O . GLY A 1 309 ? 0.925 -4.779 -7.671 1.00 80.94 309 GLY A O 1
ATOM 2430 N N . LEU A 1 310 ? 0.576 -3.925 -5.626 1.00 77.50 310 LEU A N 1
ATOM 2431 C CA . LEU A 1 310 ? 1.326 -2.695 -5.860 1.00 77.50 310 LEU A CA 1
ATOM 2432 C C . LEU A 1 310 ? 2.822 -2.937 -6.048 1.00 77.50 310 LEU A C 1
ATOM 2434 O O . LEU A 1 310 ? 3.415 -2.351 -6.949 1.00 77.50 310 LEU A O 1
ATOM 2438 N N . VAL A 1 311 ? 3.421 -3.856 -5.288 1.00 74.62 311 VAL A N 1
ATOM 2439 C CA . VAL A 1 311 ? 4.809 -4.292 -5.510 1.00 74.62 311 VAL A CA 1
ATOM 2440 C C . VAL A 1 311 ? 4.986 -4.823 -6.930 1.00 74.62 311 VAL A C 1
ATOM 2442 O O . VAL A 1 311 ? 5.887 -4.388 -7.653 1.00 74.62 311 VAL A O 1
ATOM 2445 N N . LEU A 1 312 ? 4.106 -5.732 -7.353 1.00 76.38 312 LEU A N 1
ATOM 2446 C CA . LEU A 1 312 ? 4.127 -6.274 -8.710 1.00 76.38 312 LEU A CA 1
ATOM 2447 C C . LEU A 1 312 ? 3.918 -5.163 -9.746 1.00 76.38 312 LEU A C 1
ATOM 2449 O O . LEU A 1 312 ? 4.616 -5.118 -10.760 1.00 76.38 312 LEU A O 1
ATOM 2453 N N . TRP A 1 313 ? 3.007 -4.235 -9.465 1.00 82.69 313 TRP A N 1
ATOM 2454 C CA . TRP A 1 313 ? 2.692 -3.116 -10.338 1.00 82.69 313 TRP A CA 1
ATOM 2455 C C . TRP A 1 313 ? 3.877 -2.178 -10.547 1.00 82.69 313 TRP A C 1
ATOM 2457 O O . TRP A 1 313 ? 4.216 -1.862 -11.689 1.00 82.69 313 TRP A O 1
ATOM 2467 N N . THR A 1 314 ? 4.581 -1.815 -9.475 1.00 73.81 314 THR A N 1
ATOM 2468 C CA . THR A 1 314 ? 5.796 -1.000 -9.541 1.00 73.81 314 THR A CA 1
ATOM 2469 C C . THR A 1 314 ? 6.908 -1.703 -10.318 1.00 73.81 314 THR A C 1
ATOM 2471 O O . THR A 1 314 ? 7.582 -1.058 -11.119 1.00 73.81 314 THR A O 1
ATOM 2474 N N . LEU A 1 315 ? 7.090 -3.018 -10.148 1.00 72.81 315 LEU A N 1
ATOM 2475 C CA . LEU A 1 315 ? 8.095 -3.778 -10.904 1.00 72.81 315 LEU A CA 1
ATOM 2476 C C . LEU A 1 315 ? 7.813 -3.764 -12.413 1.00 72.81 315 LEU A C 1
ATOM 2478 O O . LEU A 1 315 ? 8.725 -3.546 -13.215 1.00 72.81 315 LEU A O 1
ATOM 2482 N N . VAL A 1 316 ? 6.554 -3.957 -12.817 1.00 74.88 316 VAL A N 1
ATOM 2483 C CA . VAL A 1 316 ? 6.157 -3.886 -14.232 1.00 74.88 316 VAL A CA 1
ATOM 2484 C C . VAL A 1 316 ? 6.307 -2.464 -14.774 1.00 74.88 316 VAL A C 1
ATOM 2486 O O . VAL A 1 316 ? 6.791 -2.279 -15.895 1.00 74.88 316 VAL A O 1
ATOM 2489 N N . TRP A 1 317 ? 5.956 -1.456 -13.973 1.00 78.62 317 TRP A N 1
ATOM 2490 C CA . TRP A 1 317 ? 6.116 -0.051 -14.336 1.00 78.62 317 TRP A CA 1
ATOM 2491 C C . TRP A 1 317 ? 7.588 0.314 -14.560 1.00 78.62 317 TRP A C 1
ATOM 2493 O O . TRP A 1 317 ? 7.922 0.923 -15.575 1.00 78.62 317 TRP A O 1
ATOM 2503 N N . LEU A 1 318 ? 8.485 -0.142 -13.682 1.00 70.31 318 LEU A N 1
ATOM 2504 C CA . LEU A 1 318 ? 9.934 0.015 -13.833 1.00 70.31 318 LEU A CA 1
ATOM 2505 C C . LEU A 1 318 ? 10.443 -0.590 -15.149 1.00 70.31 318 LEU A C 1
ATOM 2507 O O . LEU A 1 318 ? 11.192 0.059 -15.879 1.00 70.31 318 LEU A O 1
ATOM 2511 N N . VAL A 1 319 ? 9.988 -1.794 -15.514 1.00 71.69 319 VAL A N 1
ATOM 2512 C CA . VAL A 1 319 ? 10.346 -2.429 -16.799 1.00 71.69 319 VAL A CA 1
ATOM 2513 C C . VAL A 1 319 ? 9.799 -1.654 -18.003 1.00 71.69 319 VAL A C 1
ATOM 2515 O O . VAL A 1 319 ? 10.441 -1.602 -19.062 1.00 71.69 319 VAL A O 1
ATOM 2518 N N . ALA A 1 320 ? 8.622 -1.041 -17.867 1.00 70.12 320 ALA A N 1
ATOM 2519 C CA . ALA A 1 320 ? 8.064 -0.167 -18.891 1.00 70.12 320 ALA A CA 1
ATOM 2520 C C . ALA A 1 320 ? 8.877 1.136 -19.037 1.00 70.12 320 ALA A C 1
ATOM 2522 O O . ALA A 1 320 ? 9.137 1.561 -20.169 1.00 70.12 320 ALA A O 1
ATOM 2523 N N . ALA A 1 321 ? 9.324 1.725 -17.922 1.00 67.94 321 ALA A N 1
ATOM 2524 C CA . ALA A 1 321 ? 10.121 2.952 -17.863 1.00 67.94 321 ALA A CA 1
ATOM 2525 C C . ALA A 1 321 ? 11.568 2.760 -18.359 1.00 67.94 321 ALA A C 1
ATOM 2527 O O . ALA A 1 321 ? 12.095 3.613 -19.074 1.00 67.94 321 ALA A O 1
ATOM 2528 N N . GLU A 1 322 ? 12.189 1.600 -18.120 1.00 65.44 322 GLU A N 1
ATOM 2529 C CA . GLU A 1 322 ? 13.513 1.251 -18.674 1.00 65.44 322 GLU A CA 1
ATOM 2530 C C . GLU A 1 322 ? 13.521 1.326 -20.220 1.00 65.44 322 GLU A C 1
ATOM 2532 O O . GLU A 1 322 ? 14.532 1.607 -20.863 1.00 65.44 322 GLU A O 1
ATOM 2537 N N . ALA A 1 323 ? 12.364 1.126 -20.863 1.00 58.97 323 ALA A N 1
ATOM 2538 C CA . ALA A 1 323 ? 12.225 1.260 -22.310 1.00 58.97 323 ALA A CA 1
ATOM 2539 C C . ALA A 1 323 ? 12.144 2.721 -22.804 1.00 58.97 323 ALA A C 1
ATOM 2541 O O . ALA A 1 323 ? 12.125 2.940 -24.019 1.00 58.97 323 ALA A O 1
ATOM 2542 N N . SER A 1 324 ? 12.034 3.722 -21.921 1.00 52.09 324 SER A N 1
ATOM 2543 C CA . SER A 1 324 ? 12.103 5.154 -22.273 1.00 52.09 324 SER A CA 1
ATOM 2544 C C . SER A 1 324 ? 13.470 5.780 -22.191 1.00 52.09 324 SER A C 1
ATOM 2546 O O . SER A 1 324 ? 13.722 6.705 -22.958 1.00 52.09 324 SER A O 1
ATOM 2548 N N . GLU A 1 325 ? 14.350 5.243 -21.361 1.00 49.19 325 GLU A N 1
ATOM 2549 C CA . GLU A 1 325 ? 15.658 5.846 -21.129 1.00 49.19 325 GLU A CA 1
ATOM 2550 C C . GLU A 1 325 ? 16.733 5.388 -22.106 1.00 49.19 325 GLU A C 1
ATOM 2552 O O . GLU A 1 325 ? 17.842 5.902 -22.046 1.00 49.19 325 GLU A O 1
ATOM 2557 N N . LYS A 1 326 ? 16.440 4.490 -23.061 1.00 47.62 326 LYS A N 1
ATOM 2558 C CA . LYS A 1 326 ? 17.367 4.307 -24.185 1.00 47.62 326 LYS A CA 1
ATOM 2559 C C . LYS A 1 326 ? 17.437 5.633 -24.944 1.00 47.62 326 LYS A C 1
ATOM 2561 O O . LYS A 1 326 ? 16.445 5.966 -25.606 1.00 47.62 326 LYS A O 1
ATOM 2566 N N . PRO A 1 327 ? 18.562 6.377 -24.889 1.00 41.34 327 PRO A N 1
ATOM 2567 C CA . PRO A 1 327 ? 18.686 7.590 -25.664 1.00 41.34 327 PRO A CA 1
ATOM 2568 C C . PRO A 1 327 ? 18.485 7.175 -27.113 1.00 41.34 327 PRO A C 1
ATOM 2570 O O . PRO A 1 327 ? 19.154 6.274 -27.629 1.00 41.34 327 PRO A O 1
ATOM 2573 N N . LYS A 1 328 ? 17.504 7.790 -27.772 1.00 42.41 328 LYS A N 1
ATOM 2574 C CA . LYS A 1 328 ? 17.439 7.747 -29.223 1.00 42.41 328 LYS A CA 1
ATOM 2575 C C . LYS A 1 328 ? 18.723 8.421 -29.709 1.00 42.41 328 LYS A C 1
ATOM 2577 O O . LYS A 1 328 ? 18.751 9.631 -29.893 1.00 42.41 328 LYS A O 1
ATOM 2582 N N . LEU A 1 329 ? 19.767 7.628 -29.941 1.00 42.06 329 LEU A N 1
ATOM 2583 C CA . LEU A 1 329 ? 20.972 7.931 -30.724 1.00 42.06 329 LEU A CA 1
ATOM 2584 C C . LEU A 1 329 ? 20.600 8.195 -32.204 1.00 42.06 329 LEU A C 1
ATOM 2586 O O . LEU A 1 329 ? 21.237 7.712 -33.131 1.00 42.06 329 LEU A O 1
ATOM 2590 N N . LEU A 1 330 ? 19.508 8.925 -32.442 1.00 43.38 330 LEU A N 1
ATOM 2591 C CA . LEU A 1 330 ? 18.966 9.259 -33.757 1.00 43.38 330 LEU A CA 1
ATOM 2592 C C . LEU A 1 330 ? 19.292 10.702 -34.172 1.00 43.38 330 LEU A C 1
ATOM 2594 O O . LEU A 1 330 ? 18.894 11.102 -35.256 1.00 43.38 330 LEU A O 1
ATOM 2598 N N . ILE A 1 331 ? 20.055 11.458 -33.370 1.00 45.25 331 ILE A N 1
ATOM 2599 C CA . ILE A 1 331 ? 20.533 12.815 -33.718 1.00 45.25 331 ILE A CA 1
ATOM 2600 C C . ILE A 1 331 ? 22.073 12.908 -33.627 1.00 45.25 331 ILE A C 1
ATOM 2602 O O . ILE A 1 331 ? 22.637 13.950 -33.333 1.00 45.25 331 ILE A O 1
ATOM 2606 N N . ALA A 1 332 ? 22.781 11.801 -33.875 1.00 38.16 332 ALA A N 1
ATOM 2607 C CA . ALA A 1 332 ? 24.242 11.797 -34.059 1.00 38.16 332 ALA A CA 1
ATOM 2608 C C . ALA A 1 332 ? 24.669 11.200 -35.412 1.00 38.16 332 ALA A C 1
ATOM 2610 O O . ALA A 1 332 ? 25.840 10.908 -35.634 1.00 38.16 332 ALA A O 1
ATOM 2611 N N . ARG A 1 333 ? 23.731 11.035 -36.353 1.00 39.66 333 ARG A N 1
ATOM 2612 C CA . ARG A 1 333 ? 24.074 10.936 -37.773 1.00 39.66 333 ARG A CA 1
ATOM 2613 C C . ARG A 1 333 ? 23.923 12.326 -38.356 1.00 39.66 333 ARG A C 1
ATOM 2615 O O . ARG A 1 333 ? 22.850 12.707 -38.799 1.00 39.66 333 ARG A O 1
ATOM 2622 N N . ASN A 1 334 ? 25.013 13.074 -38.303 1.00 40.00 334 ASN A N 1
ATOM 2623 C CA . ASN A 1 334 ? 25.269 14.142 -39.246 1.00 40.00 334 ASN A CA 1
ATOM 2624 C C . ASN A 1 334 ? 25.805 13.437 -40.513 1.00 40.00 334 ASN A C 1
ATOM 2626 O O . ASN A 1 334 ? 26.948 12.987 -40.490 1.00 40.00 334 ASN A O 1
ATOM 2630 N N . PRO A 1 335 ? 25.010 13.209 -41.580 1.00 45.69 335 PRO A N 1
ATOM 2631 C CA . PRO A 1 335 ? 25.507 12.555 -42.795 1.00 45.69 335 PRO A CA 1
ATOM 2632 C C . PRO A 1 335 ? 26.390 13.481 -43.648 1.00 45.69 335 PRO A C 1
ATOM 2634 O O . PRO A 1 335 ? 26.892 13.059 -44.683 1.00 45.69 335 PRO A O 1
ATOM 2637 N N . LEU A 1 336 ? 26.601 14.730 -43.226 1.00 43.28 336 LEU A N 1
ATOM 2638 C CA . LEU A 1 336 ? 27.419 15.713 -43.926 1.00 43.28 336 LEU A CA 1
ATOM 2639 C C . LEU A 1 336 ? 28.741 15.919 -43.185 1.00 43.28 336 LEU A C 1
ATOM 2641 O O . LEU A 1 336 ? 29.011 16.970 -42.608 1.00 43.28 336 LEU A O 1
ATOM 2645 N N . GLY A 1 337 ? 29.583 14.888 -43.228 1.00 39.44 337 GLY A N 1
ATOM 2646 C CA . GLY A 1 337 ? 31.022 15.075 -43.117 1.00 39.44 337 GLY A CA 1
ATOM 2647 C C . GLY A 1 337 ? 31.517 15.821 -44.353 1.00 39.44 337 GLY A C 1
ATOM 2648 O O . GLY A 1 337 ? 32.007 15.203 -45.291 1.00 39.44 337 GLY A O 1
ATOM 2649 N N . PHE A 1 338 ? 31.372 17.148 -44.372 1.00 42.34 338 PHE A N 1
ATOM 2650 C CA . PHE A 1 338 ? 32.196 17.985 -45.236 1.00 42.34 338 PHE A CA 1
ATOM 2651 C C . PHE A 1 338 ? 33.623 17.929 -44.684 1.00 42.34 338 PHE A C 1
ATOM 2653 O O . PHE A 1 338 ? 33.980 18.647 -43.750 1.00 42.34 338 PHE A O 1
ATOM 2660 N N . GLN A 1 339 ? 34.430 17.039 -45.261 1.00 39.44 339 GLN A N 1
ATOM 2661 C CA . GLN A 1 339 ? 35.877 17.205 -45.322 1.00 39.44 339 GLN A CA 1
ATOM 2662 C C . GLN A 1 339 ? 36.140 18.574 -45.964 1.00 39.44 339 GLN A C 1
ATOM 2664 O O . GLN A 1 339 ? 35.959 18.746 -47.168 1.00 39.44 339 GLN A O 1
ATOM 2669 N N . ARG A 1 340 ? 36.517 19.570 -45.157 1.00 36.84 340 ARG A N 1
ATOM 2670 C CA . ARG A 1 340 ? 37.253 20.725 -45.677 1.00 36.84 340 ARG A CA 1
ATOM 2671 C C . ARG A 1 340 ? 38.666 20.234 -45.987 1.00 36.84 340 ARG A C 1
ATOM 2673 O O . ARG A 1 340 ? 39.431 19.976 -45.059 1.00 36.84 340 ARG A O 1
ATOM 2680 N N . LEU A 1 341 ? 38.920 20.019 -47.277 1.00 39.12 341 LEU A N 1
ATOM 2681 C CA . LEU A 1 341 ? 40.247 20.095 -47.889 1.00 39.12 341 LEU A CA 1
ATOM 2682 C C . LEU A 1 341 ? 40.726 21.548 -47.884 1.00 39.12 341 LEU A C 1
ATOM 2684 O O . LEU A 1 341 ? 39.857 22.437 -48.063 1.00 39.12 341 LEU A O 1
#

Solvent-accessible surface area (backbone atoms only — not comparable to full-atom values): 18774 Å² total; per-residue (Å²): 133,85,79,80,78,82,76,67,51,67,65,59,47,45,30,49,51,17,50,52,50,30,54,50,49,50,51,52,47,53,48,46,68,65,46,46,56,57,46,34,58,63,44,36,29,71,74,68,68,41,57,79,70,78,57,49,68,60,51,50,52,54,50,50,51,50,52,52,46,41,49,30,19,51,42,38,44,54,34,66,71,63,54,73,54,65,76,64,51,47,61,35,56,53,50,53,51,50,52,34,52,50,26,45,52,52,16,54,45,25,56,77,53,42,75,83,84,53,65,83,89,40,78,65,39,64,56,47,29,54,57,20,51,55,40,38,54,50,25,53,55,50,49,53,54,48,52,56,48,49,51,52,46,51,52,55,54,56,58,67,56,60,78,73,56,85,80,88,68,98,68,87,84,77,87,73,87,72,67,77,80,72,60,66,75,67,64,55,43,59,53,45,24,54,48,20,50,51,52,26,53,52,35,50,52,49,50,52,43,36,78,73,50,44,50,61,54,49,36,53,52,38,26,72,75,68,76,43,72,66,56,70,66,57,59,53,51,52,56,50,52,40,52,50,50,30,54,34,24,51,30,30,36,63,18,37,73,67,57,98,53,22,55,74,34,35,46,61,34,54,52,53,51,48,50,51,27,53,49,22,44,50,47,16,54,53,27,59,51,51,87,49,72,70,40,38,51,54,13,50,53,26,38,55,50,20,50,54,46,48,55,55,48,50,54,50,48,50,59,46,50,62,71,65,69,62,76,76,81,76,83,74,74,72,90,75,77,74,77,80,126

Foldseek 3Di:
DPPPPDPCPLLNLLLVLLVVQLVVLVVVVVCCLPCVLVCCVVPVCPPPVNHPLPCLPVLLVVNVLSLLQNLLSVLSNVCSQAPNDLVSNVSNLVSLVVLLVVLLVQLVCCLVPQDPPDDPPDPVSVVSNVVSVVSVVVSVVSVVSSVSSVVVSVVNVVVVVVVPDPPPDPDDDDDPPPPPPPNPNDLLLVVQLVVLVVQLVVLVVVLVCLVPPVVVVVQVVCCVVPVDGDDVVVSVVVNVLSVLSNQLSVLSNVLSVDDPCNLVSLVSVLVSLVVLLVVLQVLLSVLSSDSDSVSNVSSVVSSVVSSVSVVSSVSSVVSSVVVVPPPPPVPPPPVDPPPPD